Protein AF-0000000069041014 (afdb_homodimer)

Secondary structure (DSSP, 8-state):
----HHHHHHHHHT--S--HHHHHHHHHH--------------------------EEEEEEEEGGG---HHHHHHHHHHHHHHHHHHHHT-GGGHHHHHHHHHTT--EEEEEESSHHHHHHHHHHHHHTT--EEEEEE-SSSSS-TTEEEEEEEEEEHHHHHHHHTTPEEP-/----HHHHHHHHHT--S--HHHHHHHHHH--------------------------EEEEEEEEGGG---HHHHHHHHHHHHHHHHHHHHT-GGGHHHHHHHHHTT--EEEEEESSHHHHHHHHHHHHHTT--EEEEEE-SSSSS-TTEEEEEEEEEEHHHHHHHHTTPEEP-

Solvent-accessible surface area (backbone atoms only — not comparable to full-atom values): 19384 Å² total; per-residue (Å²): 133,77,74,47,64,66,57,51,47,50,49,52,72,68,49,61,90,67,58,74,71,55,56,58,50,53,70,70,56,70,71,72,76,74,79,70,72,71,73,77,76,72,83,67,86,64,78,68,73,71,73,71,74,72,66,46,35,36,43,34,37,33,31,54,55,67,66,64,45,52,18,57,47,17,34,43,39,23,50,11,47,49,50,29,50,56,57,44,71,73,31,76,93,40,46,66,60,52,52,53,25,53,74,70,68,51,48,61,45,33,26,38,24,70,27,60,67,52,44,49,49,35,50,51,43,27,56,76,71,65,42,55,61,26,81,32,58,40,78,60,98,55,100,49,64,65,60,35,68,43,25,34,21,36,48,40,33,66,80,71,38,40,84,40,53,57,87,50,46,72,33,102,134,79,76,49,63,65,57,50,47,51,49,52,71,66,48,60,90,66,59,73,71,55,56,57,48,51,70,70,56,68,69,73,74,72,79,68,74,73,72,77,74,70,83,68,86,65,77,67,73,72,72,70,74,73,66,44,34,36,42,34,36,34,30,52,56,66,68,65,46,51,18,54,46,18,33,42,39,24,49,12,48,48,50,30,50,56,57,43,71,73,31,75,93,40,45,66,60,51,51,52,24,54,75,70,68,50,48,61,46,34,27,38,23,71,27,61,68,51,43,50,50,35,51,52,43,27,56,75,70,65,43,55,60,26,80,30,57,41,75,66,91,55,99,54,65,63,61,35,66,43,25,34,22,36,49,40,32,65,79,72,37,38,85,42,53,57,87,49,46,71,33,103

Structure (mmCIF, N/CA/C/O backbone):
data_AF-0000000069041014-model_v1
#
loop_
_entity.id
_entity.type
_entity.pdbx_description
1 polymer 'peptidyl-tRNA hydrolase'
#
loop_
_atom_site.group_PDB
_atom_site.id
_atom_site.type_symbol
_atom_site.label_atom_id
_atom_site.label_alt_id
_atom_site.label_comp_id
_atom_site.label_asym_id
_atom_site.label_entity_id
_atom_site.label_seq_id
_atom_site.pdbx_PDB_ins_code
_atom_site.Cartn_x
_atom_site.Cartn_y
_atom_site.Cartn_z
_atom_site.occupancy
_atom_site.B_iso_or_equiv
_atom_site.auth_seq_id
_atom_site.auth_comp_id
_atom_site.auth_asym_id
_atom_site.auth_atom_id
_atom_site.pdbx_PDB_model_num
ATOM 1 N N . MET A 1 1 ? -24.562 -1.802 12.484 1 23.48 1 MET A N 1
ATOM 2 C CA . MET A 1 1 ? -24.828 -3.217 12.734 1 23.48 1 MET A CA 1
ATOM 3 C C . MET A 1 1 ? -25.906 -3.746 11.789 1 23.48 1 MET A C 1
ATOM 5 O O . MET A 1 1 ? -27.078 -3.42 11.938 1 23.48 1 MET A O 1
ATOM 9 N N . GLY A 1 2 ? -25.594 -3.797 10.57 1 30.81 2 GLY A N 1
ATOM 10 C CA . GLY A 1 2 ? -26.625 -3.918 9.562 1 30.81 2 GLY A CA 1
ATOM 11 C C . GLY A 1 2 ? -27.219 -5.312 9.477 1 30.81 2 GLY A C 1
ATOM 12 O O . GLY A 1 2 ? -26.531 -6.301 9.727 1 30.81 2 GLY A O 1
ATOM 13 N N . PHE A 1 3 ? -28.344 -5.453 9.992 1 33.47 3 PHE A N 1
ATOM 14 C CA . PHE A 1 3 ? -28.969 -6.766 10.047 1 33.47 3 PHE A CA 1
ATOM 15 C C . PHE A 1 3 ? -29.016 -7.402 8.664 1 33.47 3 PHE A C 1
ATOM 17 O O . PHE A 1 3 ? -29.203 -6.715 7.664 1 33.47 3 PHE A O 1
ATOM 24 N N . SER A 1 4 ? -28.438 -8.414 8.602 1 31.72 4 SER A N 1
ATOM 25 C CA . SER A 1 4 ? -28.328 -9.172 7.355 1 31.72 4 SER A CA 1
ATOM 26 C C . SER A 1 4 ? -29.719 -9.438 6.754 1 31.72 4 SER A C 1
ATOM 28 O O . SER A 1 4 ? -30.703 -9.547 7.484 1 31.72 4 SER A O 1
ATOM 30 N N . LYS A 1 5 ? -29.766 -9.219 5.598 1 38.38 5 LYS A N 1
ATOM 31 C CA . LYS A 1 5 ? -31.016 -9.328 4.863 1 38.38 5 LYS A CA 1
ATOM 32 C C . LYS A 1 5 ? -31.703 -10.656 5.152 1 38.38 5 LYS A C 1
ATOM 34 O O . LYS A 1 5 ? -32.906 -10.703 5.391 1 38.38 5 LYS A O 1
ATOM 39 N N . SER A 1 6 ? -30.875 -11.617 5.195 1 39.31 6 SER A N 1
ATOM 40 C CA . SER A 1 6 ? -31.391 -12.969 5.371 1 39.31 6 SER A CA 1
ATOM 41 C C . SER A 1 6 ? -32 -13.156 6.762 1 39.31 6 SER A C 1
ATOM 43 O O . SER A 1 6 ? -33 -13.844 6.918 1 39.31 6 SER A O 1
ATOM 45 N N . LEU A 1 7 ? -31.312 -12.438 7.672 1 40.19 7 LEU A N 1
ATOM 46 C CA . LEU A 1 7 ? -31.781 -12.492 9.047 1 40.19 7 LEU A CA 1
ATOM 47 C C . LEU A 1 7 ? -33.094 -11.727 9.188 1 40.19 7 LEU A C 1
ATOM 49 O O . LEU A 1 7 ? -34.031 -12.203 9.852 1 40.19 7 LEU A O 1
ATOM 53 N N . VAL A 1 8 ? -33.125 -10.758 8.438 1 39.56 8 VAL A N 1
ATOM 54 C CA . VAL A 1 8 ? -34.344 -9.938 8.469 1 39.56 8 VAL A CA 1
ATOM 55 C C . VAL A 1 8 ? -35.5 -10.695 7.84 1 39.56 8 VAL A C 1
ATOM 57 O O . VAL A 1 8 ? -36.594 -10.75 8.398 1 39.56 8 VAL A O 1
ATOM 60 N N . ILE A 1 9 ? -35.125 -11.398 6.754 1 42.31 9 ILE A N 1
ATOM 61 C CA . ILE A 1 9 ? -36.125 -12.148 6.008 1 42.31 9 ILE A CA 1
ATOM 62 C C . ILE A 1 9 ? -36.656 -13.312 6.855 1 42.31 9 ILE A C 1
ATOM 64 O O . ILE A 1 9 ? -37.875 -13.531 6.945 1 42.31 9 ILE A O 1
ATOM 68 N N . GLN A 1 10 ? -35.75 -13.953 7.469 1 42.41 10 GLN A N 1
ATOM 69 C CA . GLN A 1 10 ? -36.062 -15.125 8.281 1 42.41 10 GLN A CA 1
ATOM 70 C C . GLN A 1 10 ? -36.906 -14.734 9.484 1 42.41 10 GLN A C 1
ATOM 72 O O . GLN A 1 10 ? -37.875 -15.438 9.828 1 42.41 10 GLN A O 1
ATOM 77 N N . ILE A 1 11 ? -36.531 -13.594 9.945 1 40.28 11 ILE A N 1
ATOM 78 C CA . ILE A 1 11 ? -37.25 -13.094 11.109 1 40.28 11 ILE A CA 1
ATOM 79 C C . ILE A 1 11 ? -38.688 -12.75 10.719 1 40.28 11 ILE A C 1
ATOM 81 O O . ILE A 1 11 ? -39.625 -13.094 11.43 1 40.28 11 ILE A O 1
ATOM 85 N N . VAL A 1 12 ? -38.688 -12.172 9.539 1 43.91 12 VAL A N 1
ATOM 86 C CA . VAL A 1 12 ? -40 -11.695 9.055 1 43.91 12 VAL A CA 1
ATOM 87 C C . VAL A 1 12 ? -40.875 -12.883 8.695 1 43.91 12 VAL A C 1
ATOM 89 O O . VAL A 1 12 ? -42.062 -12.891 9.008 1 43.91 12 VAL A O 1
ATOM 92 N N . ASP A 1 13 ? -40.312 -13.797 7.969 1 42.75 13 ASP A N 1
ATOM 93 C CA . ASP A 1 13 ? -41.062 -14.953 7.488 1 42.75 13 ASP A CA 1
ATOM 94 C C . ASP A 1 13 ? -41.625 -15.758 8.656 1 42.75 13 ASP A C 1
ATOM 96 O O . ASP A 1 13 ? -42.75 -16.297 8.562 1 42.75 13 ASP A O 1
ATOM 100 N N . ASN A 1 14 ? -40.812 -15.875 9.672 1 39.59 14 ASN A N 1
ATOM 101 C CA . ASN A 1 14 ? -41.188 -16.688 10.836 1 39.59 14 ASN A CA 1
ATOM 102 C C . ASN A 1 14 ? -42.094 -15.898 11.789 1 39.59 14 ASN A C 1
ATOM 104 O O . ASN A 1 14 ? -42.562 -16.453 12.797 1 39.59 14 ASN A O 1
ATOM 108 N N . ALA A 1 15 ? -42.031 -14.539 11.531 1 36.81 15 ALA A N 1
ATOM 109 C CA . ALA A 1 15 ? -42.812 -13.688 12.43 1 36.81 15 ALA A CA 1
ATOM 110 C C . ALA A 1 15 ? -44.312 -13.883 12.195 1 36.81 15 ALA A C 1
ATOM 112 O O . ALA A 1 15 ? -44.812 -13.516 11.148 1 36.81 15 ALA A O 1
ATOM 113 N N . GLY A 1 16 ? -44.75 -15.086 12.414 1 32.28 16 GLY A N 1
ATOM 114 C CA . GLY A 1 16 ? -46.188 -15.273 12.438 1 32.28 16 GLY A CA 1
ATOM 115 C C . GLY A 1 16 ? -46.938 -14.07 12.961 1 32.28 16 GLY A C 1
ATOM 116 O O . GLY A 1 16 ? -46.438 -12.945 12.898 1 32.28 16 GLY A O 1
ATOM 117 N N . ASP A 1 17 ? -48 -14.266 13.797 1 36.53 17 ASP A N 1
ATOM 118 C CA . ASP A 1 17 ? -49 -13.352 14.375 1 36.53 17 ASP A CA 1
ATOM 119 C C . ASP A 1 17 ? -48.375 -12.539 15.508 1 36.53 17 ASP A C 1
ATOM 121 O O . ASP A 1 17 ? -49.094 -12.102 16.422 1 36.53 17 ASP A O 1
ATOM 125 N N . VAL A 1 18 ? -47.094 -12.664 15.812 1 37.5 18 VAL A N 1
ATOM 126 C CA . VAL A 1 18 ? -46.562 -12.07 17.047 1 37.5 18 VAL A CA 1
ATOM 127 C C . VAL A 1 18 ? -46.562 -10.555 16.922 1 37.5 18 VAL A C 1
ATOM 129 O O . VAL A 1 18 ? -46.25 -10.008 15.867 1 37.5 18 VAL A O 1
ATOM 132 N N . PRO A 1 19 ? -47.344 -9.883 17.688 1 34.88 19 PRO A N 1
ATOM 133 C CA . PRO A 1 19 ? -47.5 -8.43 17.688 1 34.88 19 PRO A CA 1
ATOM 134 C C . PRO A 1 19 ? -46.156 -7.699 17.625 1 34.88 19 PRO A C 1
ATOM 136 O O . PRO A 1 19 ? -45.156 -8.227 18.094 1 34.88 19 PRO A O 1
ATOM 139 N N . LYS A 1 20 ? -46.156 -6.645 16.75 1 36.34 20 LYS A N 1
ATOM 140 C CA . LYS A 1 20 ? -45 -5.871 16.297 1 36.34 20 LYS A CA 1
ATOM 141 C C . LYS A 1 20 ? -44.094 -5.492 17.484 1 36.34 20 LYS A C 1
ATOM 143 O O . LYS A 1 20 ? -42.875 -5.523 17.359 1 36.34 20 LYS A O 1
ATOM 148 N N . ASN A 1 21 ? -44.688 -4.984 18.547 1 36.97 21 ASN A N 1
ATOM 149 C CA . ASN A 1 21 ? -43.938 -4.43 19.688 1 36.97 21 ASN A CA 1
ATOM 150 C C . ASN A 1 21 ? -43.062 -5.48 20.359 1 36.97 21 ASN A C 1
ATOM 152 O O . ASN A 1 21 ? -42 -5.156 20.906 1 36.97 21 ASN A O 1
ATOM 156 N N . LEU A 1 22 ? -43.594 -6.695 20.422 1 36.72 22 LEU A N 1
ATOM 157 C CA . LEU A 1 22 ? -42.875 -7.738 21.156 1 36.72 22 LEU A CA 1
ATOM 158 C C . LEU A 1 22 ? -41.594 -8.141 20.438 1 36.72 22 LEU A C 1
ATOM 160 O O . LEU A 1 22 ? -40.594 -8.5 21.062 1 36.72 22 LEU A O 1
ATOM 164 N N . ILE A 1 23 ? -41.562 -7.984 19.141 1 33.69 23 ILE A N 1
ATOM 165 C CA . ILE A 1 23 ? -40.375 -8.43 18.422 1 33.69 23 ILE A CA 1
ATOM 166 C C . ILE A 1 23 ? -39.188 -7.578 18.828 1 33.69 23 ILE A C 1
ATOM 168 O O . ILE A 1 23 ? -38.094 -8.102 19.062 1 33.69 23 ILE A O 1
ATOM 172 N N . VAL A 1 24 ? -39.375 -6.277 18.922 1 33.66 24 VAL A N 1
ATOM 173 C CA . VAL A 1 24 ? -38.312 -5.348 19.344 1 33.66 24 VAL A CA 1
ATOM 174 C C . VAL A 1 24 ? -37.812 -5.727 20.734 1 33.66 24 VAL A C 1
ATOM 176 O O . VAL A 1 24 ? -36.625 -5.762 20.984 1 33.66 24 VAL A O 1
ATOM 179 N N . GLU A 1 25 ? -38.719 -5.867 21.641 1 33.69 25 GLU A N 1
ATOM 180 C CA . GLU A 1 25 ? -38.344 -6.133 23.031 1 33.69 25 GLU A CA 1
ATOM 181 C C . GLU A 1 25 ? -37.562 -7.438 23.156 1 33.69 25 GLU A C 1
ATOM 183 O O . GLU A 1 25 ? -36.594 -7.52 23.922 1 33.69 25 GLU A O 1
ATOM 188 N N . GLN A 1 26 ? -38.031 -8.406 22.422 1 32.69 26 GLN A N 1
ATOM 189 C CA . GLN A 1 26 ? -37.312 -9.68 22.5 1 32.69 26 GLN A CA 1
ATOM 190 C C . GLN A 1 26 ? -35.844 -9.523 22.078 1 32.69 26 GLN A C 1
ATOM 192 O O . GLN A 1 26 ? -34.969 -10.156 22.656 1 32.69 26 GLN A O 1
ATOM 197 N N . LEU A 1 27 ? -35.625 -8.68 20.969 1 29.45 27 LEU A N 1
ATOM 198 C CA . LEU A 1 27 ? -34.25 -8.492 20.516 1 29.45 27 LEU A CA 1
ATOM 199 C C . LEU A 1 27 ? -33.406 -7.871 21.625 1 29.45 27 LEU A C 1
ATOM 201 O O . LEU A 1 27 ? -32.219 -8.219 21.781 1 29.45 27 LEU A O 1
ATOM 205 N N . LEU A 1 28 ? -33.875 -6.879 22.359 1 32.19 28 LEU A N 1
ATOM 206 C CA . LEU A 1 28 ? -33.156 -6.195 23.422 1 32.19 28 LEU A CA 1
ATOM 207 C C . LEU A 1 28 ? -32.938 -7.125 24.625 1 32.19 28 LEU A C 1
ATOM 209 O O . LEU A 1 28 ? -31.906 -7.043 25.297 1 32.19 28 LEU A O 1
ATOM 213 N N . THR A 1 29 ? -33.938 -7.773 25.109 1 32.47 29 THR A N 1
ATOM 214 C CA . THR A 1 29 ? -33.906 -8.391 26.438 1 32.47 29 THR A CA 1
ATOM 215 C C . THR A 1 29 ? -33.219 -9.734 26.391 1 32.47 29 THR A C 1
ATOM 217 O O . THR A 1 29 ? -33.125 -10.43 27.406 1 32.47 29 THR A O 1
ATOM 220 N N . THR A 1 30 ? -32.938 -10.336 25.328 1 30 30 THR A N 1
ATOM 221 C CA . THR A 1 30 ? -32.438 -11.688 25.5 1 30 30 THR A CA 1
ATOM 222 C C . THR A 1 30 ? -31.156 -11.688 26.312 1 30 30 THR A C 1
ATOM 224 O O . THR A 1 30 ? -30.109 -11.281 25.828 1 30 30 THR A O 1
ATOM 227 N N . SER A 1 31 ? -31.172 -11.047 27.625 1 27.5 31 SER A N 1
ATOM 228 C CA . SER A 1 31 ? -30.219 -11.172 28.719 1 27.5 31 SER A CA 1
ATOM 229 C C . SER A 1 31 ? -30.031 -12.625 29.141 1 27.5 31 SER A C 1
ATOM 231 O O . SER A 1 31 ? -30.547 -13.039 30.172 1 27.5 31 SER A O 1
ATOM 233 N N . SER A 1 32 ? -30.172 -13.703 28.297 1 27.08 32 SER A N 1
ATOM 234 C CA . SER A 1 32 ? -30.297 -15.086 28.734 1 27.08 32 SER A CA 1
ATOM 235 C C . SER A 1 32 ? -29.156 -15.469 29.672 1 27.08 32 SER A C 1
ATOM 237 O O . SER A 1 32 ? -27.984 -15.188 29.375 1 27.08 32 SER A O 1
ATOM 239 N N . GLU A 1 33 ? -29.406 -15.625 31 1 27.08 33 GLU A N 1
ATOM 240 C CA . GLU A 1 33 ? -28.641 -16.266 32.062 1 27.08 33 GLU A CA 1
ATOM 241 C C . GLU A 1 33 ? -28.188 -17.672 31.656 1 27.08 33 GLU A C 1
ATOM 243 O O . GLU A 1 33 ? -27.734 -18.453 32.5 1 27.08 33 GLU A O 1
ATOM 248 N N . PRO A 1 34 ? -27.797 -17.969 30.438 1 23.72 34 PRO A N 1
ATOM 249 C CA . PRO A 1 34 ? -27.719 -19.375 30.047 1 23.72 34 PRO A CA 1
ATOM 250 C C . PRO A 1 34 ? -26.828 -20.188 30.969 1 23.72 34 PRO A C 1
ATOM 252 O O . PRO A 1 34 ? -25.812 -19.688 31.453 1 23.72 34 PRO A O 1
ATOM 255 N N . SER A 1 35 ? -27.375 -20.938 31.984 1 27.03 35 SER A N 1
ATOM 256 C CA . SER A 1 35 ? -26.797 -22 32.781 1 27.03 35 SER A CA 1
ATOM 257 C C . SER A 1 35 ? -25.953 -22.938 31.938 1 27.03 35 SER A C 1
ATOM 259 O O . SER A 1 35 ? -26.5 -23.812 31.25 1 27.03 35 SER A O 1
ATOM 261 N N . VAL A 1 36 ? -25.203 -22.469 31.094 1 23.69 36 VAL A N 1
ATOM 262 C CA . VAL A 1 36 ? -24.516 -23.344 30.156 1 23.69 36 VAL A CA 1
ATOM 263 C C . VAL A 1 36 ? -23.688 -24.375 30.922 1 23.69 36 VAL A C 1
ATOM 265 O O . VAL A 1 36 ? -22.828 -24.031 31.734 1 23.69 36 VAL A O 1
ATOM 268 N N . ASN A 1 37 ? -24.406 -25.328 31.438 1 25.92 37 ASN A N 1
ATOM 269 C CA . ASN A 1 37 ? -23.75 -26.562 31.844 1 25.92 37 ASN A CA 1
ATOM 270 C C . ASN A 1 37 ? -22.656 -26.953 30.859 1 25.92 37 ASN A C 1
ATOM 272 O O . ASN A 1 37 ? -22.906 -27.141 29.672 1 25.92 37 ASN A O 1
ATOM 276 N N . ILE A 1 38 ? -21.531 -26.531 31.141 1 24.83 38 ILE A N 1
ATOM 277 C CA . ILE A 1 38 ? -20.281 -26.766 30.438 1 24.83 38 ILE A CA 1
ATOM 278 C C . ILE A 1 38 ? -20.094 -28.266 30.234 1 24.83 38 ILE A C 1
ATOM 280 O O . ILE A 1 38 ? -19.984 -29.031 31.203 1 24.83 38 ILE A O 1
ATOM 284 N N . PRO A 1 39 ? -20.875 -28.844 29.25 1 24.39 39 PRO A N 1
ATOM 285 C CA . PRO A 1 39 ? -20.672 -30.281 29.109 1 24.39 39 PRO A CA 1
ATOM 286 C C . PRO A 1 39 ? -19.203 -30.672 29.141 1 24.39 39 PRO A C 1
ATOM 288 O O . PRO A 1 39 ? -18.344 -29.906 28.703 1 24.39 39 PRO A O 1
ATOM 291 N N . VAL A 1 40 ? -18.781 -31.312 30.141 1 25.03 40 VAL A N 1
ATOM 292 C CA . VAL A 1 40 ? -17.5 -32 30.281 1 25.03 40 VAL A CA 1
ATOM 293 C C . VAL A 1 40 ? -17.219 -32.844 29.047 1 25.03 40 VAL A C 1
ATOM 295 O O . VAL A 1 40 ? -18 -33.75 28.734 1 25.03 40 VAL A O 1
ATOM 298 N N . VAL A 1 41 ? -16.891 -32.219 27.938 1 25.91 41 VAL A N 1
ATOM 299 C CA . VAL A 1 41 ? -16.562 -32.969 26.719 1 25.91 41 VAL A CA 1
ATOM 300 C C . VAL A 1 41 ? -15.609 -34.125 27.047 1 25.91 41 VAL A C 1
ATOM 302 O O . VAL A 1 41 ? -14.586 -33.906 27.719 1 25.91 41 VAL A O 1
ATOM 305 N N . ASP A 1 42 ? -16.062 -35.219 27.328 1 27.81 42 ASP A N 1
ATOM 306 C CA . ASP A 1 42 ? -15.344 -36.5 27.25 1 27.81 42 ASP A CA 1
ATOM 307 C C . ASP A 1 42 ? -14.336 -36.5 26.094 1 27.81 42 ASP A C 1
ATOM 309 O O . ASP A 1 42 ? -14.555 -35.812 25.094 1 27.81 42 ASP A O 1
ATOM 313 N N . ASP A 1 43 ? -13.039 -37 26.312 1 28.69 43 ASP A N 1
ATOM 314 C CA . ASP A 1 43 ? -11.812 -37.156 25.531 1 28.69 43 ASP A CA 1
ATOM 315 C C . ASP A 1 43 ? -12.086 -37.875 24.219 1 28.69 43 ASP A C 1
ATOM 317 O O . ASP A 1 43 ? -11.359 -38.812 23.859 1 28.69 43 ASP A O 1
ATOM 321 N N . ASP A 1 44 ? -13.305 -38.125 23.781 1 31.33 44 ASP A N 1
ATOM 322 C CA . ASP A 1 44 ? -13.328 -38.938 22.562 1 31.33 44 ASP A CA 1
ATOM 323 C C . ASP A 1 44 ? -12.328 -38.406 21.547 1 31.33 44 ASP A C 1
ATOM 325 O O . ASP A 1 44 ? -11.977 -37.219 21.547 1 31.33 44 ASP A O 1
ATOM 329 N N . GLY A 1 45 ? -11.484 -39.344 20.844 1 29.14 45 GLY A N 1
ATOM 330 C CA . GLY A 1 45 ? -10.477 -39.188 19.812 1 29.14 45 GLY A CA 1
ATOM 331 C C . GLY A 1 45 ? -10.867 -38.156 18.781 1 29.14 45 GLY A C 1
ATOM 332 O O . GLY A 1 45 ? -11.359 -38.5 17.703 1 29.14 45 GLY A O 1
ATOM 333 N N . ASP A 1 46 ? -11.648 -37.25 19.047 1 33.84 46 ASP A N 1
ATOM 334 C CA . ASP A 1 46 ? -12.062 -36.25 18.078 1 33.84 46 ASP A CA 1
ATOM 335 C C . ASP A 1 46 ? -10.875 -35.75 17.25 1 33.84 46 ASP A C 1
ATOM 337 O O . ASP A 1 46 ? -9.867 -35.281 17.797 1 33.84 46 ASP A O 1
ATOM 341 N N . LYS A 1 47 ? -10.648 -36.406 16.109 1 32.75 47 LYS A N 1
ATOM 342 C CA . LYS A 1 47 ? -9.82 -35.875 15.031 1 32.75 47 LYS A CA 1
ATOM 343 C C . LYS A 1 47 ? -9.828 -34.344 15.062 1 32.75 47 LYS A C 1
ATOM 345 O O . LYS A 1 47 ? -10.852 -33.719 14.758 1 32.75 47 LYS A O 1
ATOM 350 N N . LEU A 1 48 ? -9.383 -33.688 15.977 1 33.12 48 LEU A N 1
ATOM 351 C CA . LEU A 1 48 ? -8.977 -32.281 15.914 1 33.12 48 LEU A CA 1
ATOM 352 C C . LEU A 1 48 ? -8.523 -31.922 14.508 1 33.12 48 LEU A C 1
ATOM 354 O O . LEU A 1 48 ? -7.449 -32.344 14.062 1 33.12 48 LEU A O 1
ATOM 358 N N . TRP A 1 49 ? -9.422 -31.938 13.523 1 35.66 49 TRP A N 1
ATOM 359 C CA . TRP A 1 49 ? -9.086 -31.188 12.312 1 35.66 49 TRP A CA 1
ATOM 360 C C . TRP A 1 49 ? -8.07 -30.094 12.617 1 35.66 49 TRP A C 1
ATOM 362 O O . TRP A 1 49 ? -8.359 -29.172 13.391 1 35.66 49 TRP A O 1
ATOM 372 N N . GLU A 1 50 ? -6.949 -30.312 13.078 1 37.12 50 GLU A N 1
ATOM 373 C CA . GLU A 1 50 ? -5.867 -29.344 13.031 1 37.12 50 GLU A CA 1
ATOM 374 C C . GLU A 1 50 ? -6.094 -28.312 11.922 1 37.12 50 GLU A C 1
ATOM 37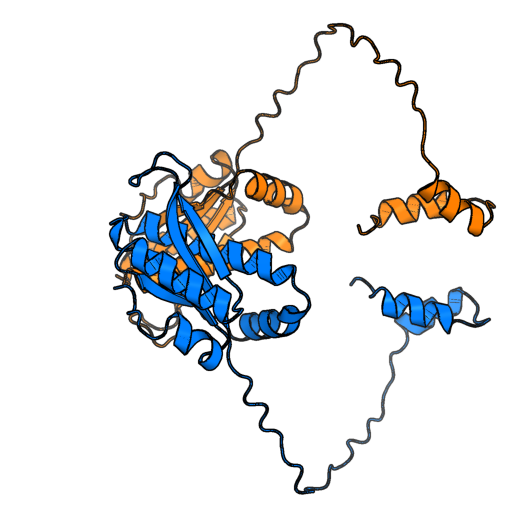6 O O . GLU A 1 50 ? -5.988 -28.625 10.742 1 37.12 50 GLU A O 1
ATOM 381 N N . ASP A 1 51 ? -7.211 -27.625 11.852 1 39.22 51 ASP A N 1
ATOM 382 C CA . ASP A 1 51 ? -7.426 -26.516 10.945 1 39.22 51 ASP A CA 1
ATOM 383 C C . ASP A 1 51 ? -6.117 -25.766 10.672 1 39.22 51 ASP A C 1
ATOM 385 O O . ASP A 1 51 ? -5.609 -25.047 11.531 1 39.22 51 ASP A O 1
ATOM 389 N N . VAL A 1 52 ? -5 -26.297 10.25 1 43.88 52 VAL A N 1
ATOM 390 C CA . VAL A 1 52 ? -3.818 -25.594 9.75 1 43.88 52 VAL A CA 1
ATOM 391 C C . VAL A 1 52 ? -4.238 -24.297 9.062 1 43.88 52 VAL A C 1
ATOM 393 O O . VAL A 1 52 ? -4.801 -24.328 7.965 1 43.88 52 VAL A O 1
ATOM 396 N N . THR A 1 53 ? -4.887 -23.469 9.742 1 53.06 53 THR A N 1
ATOM 397 C CA . THR A 1 53 ? -5.227 -22.172 9.172 1 53.06 53 THR A CA 1
ATOM 398 C C . THR A 1 53 ? -4.121 -21.688 8.234 1 53.06 53 THR A C 1
ATOM 400 O O . THR A 1 53 ? -2.965 -21.562 8.641 1 53.06 53 THR A O 1
ATOM 403 N N . VAL A 1 54 ? -4.141 -22.172 7.039 1 61.44 54 VAL A N 1
ATOM 404 C CA . VAL A 1 54 ? -3.285 -21.719 5.945 1 61.44 54 VAL A CA 1
ATOM 405 C C . VAL A 1 54 ? -3.16 -20.203 5.973 1 61.44 54 VAL A C 1
ATOM 407 O O . VAL A 1 54 ? -4.16 -19.484 5.871 1 61.44 54 VAL A O 1
ATOM 410 N N . ALA A 1 55 ? -2.012 -19.672 6.391 1 86.06 55 ALA A N 1
ATOM 411 C CA . ALA A 1 55 ? -1.771 -18.234 6.469 1 86.06 55 ALA A CA 1
ATOM 412 C C . ALA A 1 55 ? -1.635 -17.625 5.074 1 86.06 55 ALA A C 1
ATOM 414 O O . ALA A 1 55 ? -0.838 -18.094 4.262 1 86.06 55 ALA A O 1
ATOM 415 N N . ASN A 1 56 ? -2.598 -16.828 4.621 1 95.81 56 ASN A N 1
ATOM 416 C CA . ASN A 1 56 ? -2.562 -16.078 3.365 1 95.81 56 ASN A CA 1
ATOM 417 C C . ASN A 1 56 ? -1.629 -14.883 3.451 1 95.81 56 ASN A C 1
ATOM 419 O O . ASN A 1 56 ? -1.321 -14.406 4.543 1 95.81 56 ASN A O 1
ATOM 423 N N . LYS A 1 57 ? -1.114 -14.539 2.303 1 97.62 57 LYS A N 1
ATOM 424 C CA . LYS A 1 57 ? -0.29 -13.336 2.207 1 97.62 57 LYS A CA 1
ATOM 425 C C . LYS A 1 57 ? -0.524 -12.617 0.884 1 97.62 57 LYS A C 1
ATOM 427 O O . LYS A 1 57 ? -1.101 -13.18 -0.046 1 97.62 57 LYS A O 1
ATOM 432 N N . MET A 1 58 ? -0.17 -11.383 0.89 1 98.19 58 MET A N 1
ATOM 433 C CA . MET A 1 58 ? -0.106 -10.594 -0.338 1 98.19 58 MET A CA 1
ATOM 434 C C . MET A 1 58 ? 1.324 -10.516 -0.86 1 98.19 58 MET A C 1
ATOM 436 O O . MET A 1 58 ? 2.244 -10.18 -0.114 1 98.19 58 MET A O 1
ATOM 440 N N . VAL A 1 59 ? 1.542 -10.883 -2.1 1 98.62 59 VAL A N 1
ATOM 441 C CA . VAL A 1 59 ? 2.846 -10.766 -2.744 1 98.62 59 VAL A CA 1
ATOM 442 C C . VAL A 1 59 ? 2.797 -9.68 -3.814 1 98.62 59 VAL A C 1
ATOM 444 O O . VAL A 1 59 ? 1.97 -9.734 -4.727 1 98.62 59 VAL A O 1
ATOM 447 N N . ILE A 1 60 ? 3.668 -8.727 -3.66 1 98.81 60 ILE A N 1
ATOM 448 C CA . ILE A 1 60 ? 3.752 -7.613 -4.602 1 98.81 60 ILE A CA 1
ATOM 449 C C . ILE A 1 60 ? 4.988 -7.773 -5.48 1 98.81 60 ILE A C 1
ATOM 451 O O . ILE A 1 60 ? 6.102 -7.945 -4.977 1 98.81 60 ILE A O 1
ATOM 455 N N . VAL A 1 61 ? 4.82 -7.73 -6.75 1 98.88 61 VAL A N 1
ATOM 456 C CA . VAL A 1 61 ? 5.895 -7.898 -7.723 1 98.88 61 VAL A CA 1
ATOM 457 C C . VAL A 1 61 ? 6.211 -6.555 -8.383 1 98.88 61 VAL A C 1
ATOM 459 O O . VAL A 1 61 ? 5.332 -5.922 -8.969 1 98.88 61 VAL A O 1
ATOM 462 N N . ILE A 1 62 ? 7.441 -6.16 -8.289 1 98.56 62 ILE A N 1
ATOM 463 C CA . ILE A 1 62 ? 7.875 -4.875 -8.828 1 98.56 62 ILE A CA 1
ATOM 464 C C . ILE A 1 62 ? 8.656 -5.09 -10.125 1 98.56 62 ILE A C 1
ATOM 466 O O . ILE A 1 62 ? 9.484 -5.996 -10.211 1 98.56 62 ILE A O 1
ATOM 470 N N . ASN A 1 63 ? 8.344 -4.316 -11.133 1 97.69 63 ASN A N 1
ATOM 471 C CA . ASN A 1 63 ? 9.125 -4.285 -12.367 1 97.69 63 ASN A CA 1
ATOM 472 C C . ASN A 1 63 ? 10.469 -3.592 -12.164 1 97.69 63 ASN A C 1
ATOM 474 O O . ASN A 1 63 ? 10.57 -2.375 -12.328 1 97.69 63 ASN A O 1
ATOM 478 N N . SER A 1 64 ? 11.445 -4.344 -11.875 1 96.5 64 SER A N 1
ATOM 479 C CA . SER A 1 64 ? 12.75 -3.77 -11.57 1 96.5 64 SER A CA 1
ATOM 480 C C . SER A 1 64 ? 13.445 -3.277 -12.836 1 96.5 64 SER A C 1
ATOM 482 O O . SER A 1 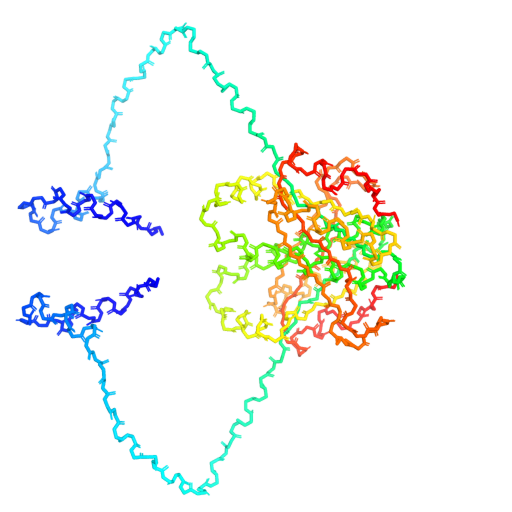64 ? 14.391 -2.488 -12.766 1 96.5 64 SER A O 1
ATOM 484 N N . GLY A 1 65 ? 12.984 -3.717 -13.953 1 94.94 65 GLY A N 1
ATOM 485 C CA . GLY A 1 65 ? 13.57 -3.287 -15.219 1 94.94 65 GLY A CA 1
ATOM 486 C C . GLY A 1 65 ? 13.352 -1.812 -15.5 1 94.94 65 GLY A C 1
ATOM 487 O O . GLY A 1 65 ? 14.062 -1.225 -16.328 1 94.94 65 GLY A O 1
ATOM 488 N N . LEU A 1 66 ? 12.438 -1.175 -14.82 1 94.06 66 LEU A N 1
ATOM 489 C CA . LEU A 1 66 ? 12.125 0.231 -15.047 1 94.06 66 LEU A CA 1
ATOM 490 C C . LEU A 1 66 ? 13.039 1.135 -14.234 1 94.06 66 LEU A C 1
ATOM 492 O O . LEU A 1 66 ? 13.039 2.354 -14.414 1 94.06 66 LEU A O 1
ATOM 496 N N . ASN A 1 67 ? 13.773 0.624 -13.289 1 92.88 67 ASN A N 1
ATOM 497 C CA . ASN A 1 67 ? 14.742 1.355 -12.484 1 92.88 67 ASN A CA 1
ATOM 498 C C . ASN A 1 67 ? 14.102 2.568 -11.812 1 92.88 67 ASN A C 1
ATOM 500 O O . ASN A 1 67 ? 14.625 3.682 -11.906 1 92.88 67 ASN A O 1
ATOM 504 N N . MET A 1 68 ? 13.031 2.299 -11.172 1 92.81 68 MET A N 1
ATOM 505 C CA . MET A 1 68 ? 12.32 3.365 -10.477 1 92.81 68 MET A CA 1
ATOM 506 C C . MET A 1 68 ? 13.047 3.748 -9.188 1 92.81 68 MET A C 1
ATOM 508 O O . MET A 1 68 ? 13.773 2.934 -8.609 1 92.81 68 MET A O 1
ATOM 512 N N . SER A 1 69 ? 12.836 5.02 -8.766 1 93.44 69 SER A N 1
ATOM 513 C CA . SER A 1 69 ? 13.344 5.43 -7.465 1 93.44 69 SER A CA 1
ATOM 514 C C . SER A 1 69 ? 12.688 4.637 -6.34 1 93.44 69 SER A C 1
ATOM 516 O O . SER A 1 69 ? 11.656 3.998 -6.539 1 93.44 69 SER A O 1
ATOM 518 N N . ILE A 1 70 ? 13.25 4.688 -5.199 1 95.25 70 ILE A N 1
ATOM 519 C CA . ILE A 1 70 ? 12.727 3.971 -4.043 1 95.25 70 ILE A CA 1
ATOM 520 C C . ILE A 1 70 ? 11.328 4.484 -3.709 1 95.25 70 ILE A C 1
ATOM 522 O O . ILE A 1 70 ? 10.414 3.695 -3.457 1 95.25 70 ILE A O 1
ATOM 526 N N . GLY A 1 71 ? 11.148 5.785 -3.729 1 95.38 71 GLY A N 1
ATOM 527 C CA . GLY A 1 71 ? 9.852 6.375 -3.439 1 95.38 71 GLY A CA 1
ATOM 528 C C . GLY A 1 71 ? 8.773 5.965 -4.426 1 95.38 71 GLY A C 1
ATOM 529 O O . GLY A 1 71 ? 7.652 5.645 -4.031 1 95.38 71 GLY A O 1
ATOM 530 N N . LYS A 1 72 ? 9.117 6 -5.656 1 93.69 72 LYS A N 1
ATOM 531 C CA . LYS A 1 72 ? 8.164 5.59 -6.684 1 93.69 72 LYS A CA 1
ATOM 532 C C . LYS A 1 72 ? 7.848 4.102 -6.582 1 93.69 72 LYS A C 1
ATOM 534 O O . LYS A 1 72 ? 6.695 3.695 -6.742 1 93.69 72 LYS A O 1
ATOM 539 N N . THR A 1 73 ? 8.891 3.316 -6.324 1 96.19 73 THR A N 1
ATOM 540 C CA . THR A 1 73 ? 8.672 1.892 -6.102 1 96.19 73 THR A CA 1
ATOM 541 C C . THR A 1 73 ? 7.691 1.665 -4.957 1 96.19 73 THR A C 1
ATOM 543 O O . THR A 1 73 ? 6.746 0.886 -5.09 1 96.19 73 THR A O 1
ATOM 546 N N . ALA A 1 74 ? 7.883 2.346 -3.904 1 97.69 74 ALA A N 1
ATOM 547 C CA . ALA A 1 74 ? 7.031 2.225 -2.725 1 97.69 74 ALA A CA 1
ATOM 548 C C . ALA A 1 74 ? 5.605 2.676 -3.029 1 97.69 74 ALA A C 1
ATOM 550 O O . ALA A 1 74 ? 4.641 2.027 -2.615 1 97.69 74 ALA A O 1
ATOM 551 N N . SER A 1 75 ? 5.457 3.754 -3.742 1 96.75 75 SER A N 1
ATOM 552 C CA . SER A 1 75 ? 4.129 4.246 -4.078 1 96.75 75 SER A CA 1
ATOM 553 C C . SER A 1 75 ? 3.398 3.279 -5.008 1 96.75 75 SER A C 1
ATOM 555 O O . SER A 1 75 ? 2.193 3.066 -4.867 1 96.75 75 SER A O 1
ATOM 557 N N . GLN A 1 76 ? 4.105 2.717 -5.941 1 96.81 76 GLN A N 1
ATOM 558 C CA . GLN A 1 76 ? 3.488 1.755 -6.848 1 96.81 76 GLN A CA 1
ATOM 559 C C . GLN A 1 76 ? 3.121 0.466 -6.117 1 96.81 76 GLN A C 1
ATOM 561 O O . GLN A 1 76 ? 2.104 -0.158 -6.422 1 96.81 76 GLN A O 1
ATOM 566 N N . ALA A 1 77 ? 3.973 0.071 -5.184 1 98.25 77 ALA A N 1
ATOM 567 C CA . ALA A 1 77 ? 3.627 -1.07 -4.34 1 98.25 77 ALA A CA 1
ATOM 568 C C . ALA A 1 77 ? 2.348 -0.804 -3.553 1 98.25 77 ALA A C 1
ATOM 570 O O . ALA A 1 77 ? 1.479 -1.675 -3.453 1 98.25 77 ALA A O 1
ATOM 571 N N . ALA A 1 78 ? 2.264 0.351 -2.994 1 98.44 78 ALA A N 1
ATOM 572 C CA . ALA A 1 78 ? 1.066 0.74 -2.254 1 98.44 78 ALA A CA 1
ATOM 573 C C . ALA A 1 78 ? -0.16 0.747 -3.162 1 98.44 78 ALA A C 1
ATOM 575 O O . ALA A 1 78 ? -1.242 0.315 -2.758 1 98.44 78 ALA A O 1
ATOM 576 N N . HIS A 1 79 ? -0.035 1.225 -4.359 1 97.75 79 HIS A N 1
ATOM 577 C CA . HIS A 1 79 ? -1.118 1.187 -5.336 1 97.75 79 HIS A CA 1
ATOM 578 C C . HIS A 1 79 ? -1.572 -0.245 -5.602 1 97.75 79 HIS A C 1
ATOM 580 O O . HIS A 1 79 ? -2.771 -0.531 -5.594 1 97.75 79 HIS A O 1
ATOM 586 N N . ALA A 1 80 ? -0.598 -1.094 -5.836 1 98.44 80 ALA A N 1
ATOM 587 C CA . ALA A 1 80 ? -0.909 -2.49 -6.133 1 98.44 80 ALA A CA 1
ATOM 588 C C . ALA A 1 80 ? -1.635 -3.15 -4.965 1 98.44 80 ALA A C 1
ATOM 590 O O . ALA A 1 80 ? -2.629 -3.852 -5.16 1 98.44 80 ALA A O 1
ATOM 591 N N . ALA A 1 81 ? -1.14 -2.898 -3.768 1 98.56 81 ALA A N 1
ATOM 592 C CA . ALA A 1 81 ? -1.734 -3.488 -2.57 1 98.56 81 ALA A CA 1
ATOM 593 C C . ALA A 1 81 ? -3.174 -3.018 -2.385 1 98.56 81 ALA A C 1
ATOM 595 O O . ALA A 1 81 ? -4.074 -3.83 -2.17 1 98.56 81 ALA A O 1
ATOM 596 N N . LEU A 1 82 ? -3.408 -1.738 -2.469 1 98.12 82 LEU A N 1
ATOM 597 C CA . LEU A 1 82 ? -4.742 -1.18 -2.275 1 98.12 82 LEU A CA 1
ATOM 598 C C . LEU A 1 82 ? -5.691 -1.646 -3.375 1 98.12 82 LEU A C 1
ATOM 600 O O . LEU A 1 82 ? -6.848 -1.979 -3.102 1 98.12 82 LEU A O 1
ATOM 604 N N . GLY A 1 83 ? -5.223 -1.633 -4.582 1 97.44 83 GLY A N 1
ATOM 605 C CA . GLY A 1 83 ? -6.043 -2.109 -5.684 1 97.44 83 GLY A CA 1
ATOM 606 C C . GLY A 1 83 ? -6.52 -3.537 -5.5 1 97.44 83 GLY A C 1
ATOM 607 O O . GLY A 1 83 ? -7.703 -3.83 -5.664 1 97.44 83 GLY A O 1
ATOM 608 N N . LEU A 1 84 ? -5.582 -4.363 -5.168 1 98.44 84 LEU A N 1
ATOM 609 C CA . LEU A 1 84 ? -5.949 -5.758 -4.949 1 98.44 84 LEU A CA 1
ATOM 610 C C . LEU A 1 84 ? -6.938 -5.887 -3.793 1 98.44 84 LEU A C 1
ATOM 612 O O . LEU A 1 84 ? -7.914 -6.633 -3.883 1 98.44 84 LEU A O 1
ATOM 616 N N . TYR A 1 85 ? -6.648 -5.18 -2.734 1 97.62 85 TYR A N 1
ATOM 617 C CA . TYR A 1 85 ? -7.523 -5.195 -1.566 1 97.62 85 TYR A CA 1
ATOM 618 C C . TYR A 1 85 ? -8.953 -4.824 -1.949 1 97.62 85 TYR A C 1
ATOM 620 O O . TYR A 1 85 ? -9.906 -5.488 -1.531 1 97.62 85 TYR A O 1
ATOM 628 N N . GLU A 1 86 ? -9.109 -3.832 -2.736 1 95.5 86 GLU A N 1
ATOM 629 C CA . GLU A 1 86 ? -10.438 -3.381 -3.158 1 95.5 86 GLU A CA 1
ATOM 630 C C . GLU A 1 86 ? -11.133 -4.438 -4.008 1 95.5 86 GLU A C 1
ATOM 632 O O . GLU A 1 86 ? -12.336 -4.676 -3.848 1 95.5 86 GLU A O 1
ATOM 637 N N . VAL A 1 87 ? -10.391 -5.043 -4.871 1 95.81 87 VAL A N 1
ATOM 638 C CA . VAL A 1 87 ? -10.93 -6.109 -5.707 1 95.81 87 VAL A CA 1
ATOM 639 C C . VAL A 1 87 ? -11.398 -7.27 -4.828 1 95.81 87 VAL A C 1
ATOM 641 O O . VAL A 1 87 ? -12.5 -7.797 -5.02 1 95.81 87 VAL A O 1
ATOM 644 N N . MET A 1 88 ? -10.656 -7.547 -3.883 1 97.12 88 MET A N 1
ATOM 645 C CA . MET A 1 88 ? -10.945 -8.695 -3.029 1 97.12 88 MET A CA 1
ATOM 646 C C . MET A 1 88 ? -12.133 -8.414 -2.115 1 97.12 88 MET A C 1
ATOM 648 O O . MET A 1 88 ? -12.914 -9.312 -1.811 1 97.12 88 MET A O 1
ATOM 652 N N . LYS A 1 89 ? -12.195 -7.254 -1.708 1 94.62 89 LYS A N 1
ATOM 653 C CA . LYS A 1 89 ? -13.281 -6.887 -0.801 1 94.62 89 LYS A CA 1
ATOM 654 C C . LYS A 1 89 ? -14.641 -7.07 -1.464 1 94.62 89 LYS A C 1
ATOM 656 O O . LYS A 1 89 ? -15.641 -7.289 -0.782 1 94.62 89 LYS A O 1
ATOM 661 N N . GLU A 1 90 ? -14.695 -6.961 -2.736 1 94 90 GLU A N 1
ATOM 662 C CA . GLU A 1 90 ? -15.938 -7.102 -3.484 1 94 90 GLU A CA 1
ATOM 663 C C . GLU A 1 90 ? -16.266 -8.57 -3.752 1 94 90 GLU A C 1
ATOM 665 O O . GLU A 1 90 ? -17.344 -8.891 -4.246 1 94 90 GLU A O 1
ATOM 670 N N . ARG A 1 91 ? -15.359 -9.398 -3.412 1 95.12 91 ARG A N 1
ATOM 671 C CA . ARG A 1 91 ? -15.523 -10.828 -3.658 1 95.12 91 ARG A CA 1
ATOM 672 C C . ARG A 1 91 ? -15.953 -11.555 -2.391 1 95.12 91 ARG A C 1
ATOM 674 O O . ARG A 1 91 ? -15.156 -11.719 -1.463 1 95.12 91 ARG A O 1
ATOM 681 N N . GLU A 1 92 ? -17.141 -12.117 -2.459 1 93.69 92 GLU A N 1
ATOM 682 C CA . GLU A 1 92 ? -17.688 -12.797 -1.291 1 93.69 92 GLU A CA 1
ATOM 683 C C . GLU A 1 92 ? -16.891 -14.062 -0.963 1 93.69 92 GLU A C 1
ATOM 685 O O . GLU A 1 92 ? -16.734 -14.414 0.208 1 93.69 92 GLU A O 1
ATOM 690 N N . ASP A 1 93 ? -16.438 -14.766 -1.999 1 95 93 ASP A N 1
ATOM 691 C CA . ASP A 1 93 ? -15.742 -16.031 -1.807 1 95 93 ASP A CA 1
ATOM 692 C C . ASP A 1 93 ? -14.406 -15.82 -1.101 1 95 93 ASP A C 1
ATOM 694 O O . ASP A 1 93 ? -13.805 -16.766 -0.594 1 95 93 ASP A O 1
ATOM 698 N N . LEU A 1 94 ? -13.961 -14.547 -0.946 1 96.12 94 LEU A N 1
ATOM 699 C CA . LEU A 1 94 ? -12.664 -14.266 -0.339 1 96.12 94 LEU A CA 1
ATOM 700 C C . LEU A 1 94 ? -12.836 -13.594 1.02 1 96.12 94 LEU A C 1
ATOM 702 O O . LEU A 1 94 ? -11.852 -13.258 1.678 1 96.12 94 LEU A O 1
ATOM 706 N N . SER A 1 95 ? -13.984 -13.383 1.476 1 95 95 SER A N 1
ATOM 707 C CA . SER A 1 95 ? -14.281 -12.609 2.674 1 95 95 SER A CA 1
ATOM 708 C C . SER A 1 95 ? -13.602 -13.211 3.902 1 95 95 SER A C 1
ATOM 710 O O . SER A 1 95 ? -12.953 -12.492 4.668 1 95 95 SER A O 1
ATOM 712 N N . TYR A 1 96 ? -13.719 -14.5 4.051 1 94.62 96 TYR A N 1
ATOM 713 C CA . TYR A 1 96 ? -13.125 -15.164 5.207 1 94.62 96 TYR A CA 1
ATOM 714 C C . TYR A 1 96 ? -11.609 -15.055 5.18 1 94.62 96 TYR A C 1
ATOM 716 O O . TYR A 1 96 ? -10.984 -14.75 6.199 1 94.62 96 TYR A O 1
ATOM 724 N N . ASP A 1 97 ? -11.055 -15.281 4.016 1 95.19 97 ASP A N 1
ATOM 725 C CA . ASP A 1 97 ? -9.602 -15.211 3.861 1 95.19 97 ASP A CA 1
ATOM 726 C C . ASP A 1 97 ? -9.094 -13.805 4.156 1 95.19 97 ASP A C 1
ATOM 728 O O . ASP A 1 97 ? -8.039 -13.633 4.781 1 95.19 97 ASP A O 1
ATOM 732 N N . LEU A 1 98 ? -9.812 -12.828 3.689 1 95.31 98 LEU A N 1
ATOM 733 C CA . LEU A 1 98 ? -9.414 -11.438 3.895 1 95.31 98 LEU A CA 1
ATOM 734 C C . LEU A 1 98 ? -9.461 -11.078 5.375 1 95.31 98 LEU A C 1
ATOM 736 O O . LEU A 1 98 ? -8.547 -10.422 5.887 1 95.31 98 LEU A O 1
ATOM 740 N N . ILE A 1 99 ? -10.461 -11.5 6.043 1 93.44 99 ILE A N 1
ATOM 741 C CA . ILE A 1 99 ? -10.617 -11.211 7.465 1 93.44 99 ILE A CA 1
ATOM 742 C C . ILE A 1 99 ? -9.492 -11.883 8.25 1 93.44 99 ILE A C 1
ATOM 744 O O . ILE A 1 99 ? -8.836 -11.242 9.078 1 93.44 99 ILE A O 1
ATOM 748 N N . THR A 1 100 ? -9.281 -13.133 7.988 1 94.5 100 THR A N 1
ATOM 749 C CA . THR A 1 100 ? -8.25 -13.891 8.688 1 94.5 100 THR A CA 1
ATOM 750 C C . THR A 1 100 ? -6.867 -13.297 8.422 1 94.5 100 THR A C 1
ATOM 752 O O . THR A 1 100 ? -6.059 -13.156 9.344 1 94.5 100 THR A O 1
ATOM 755 N N . TRP A 1 101 ? -6.617 -12.953 7.227 1 95.69 101 TRP A N 1
ATOM 756 C CA . TRP A 1 101 ? -5.355 -12.328 6.852 1 95.69 101 TRP A CA 1
ATOM 757 C C . TRP A 1 101 ? -5.148 -11.023 7.609 1 95.69 101 TRP A C 1
ATOM 759 O O . TRP A 1 101 ? -4.059 -10.758 8.125 1 95.69 101 TRP A O 1
ATOM 769 N N . ASN A 1 102 ? -6.168 -10.242 7.637 1 92.56 102 ASN A N 1
ATOM 770 C CA . ASN A 1 102 ? -6.094 -8.969 8.344 1 92.56 102 ASN A CA 1
ATOM 771 C C . ASN A 1 102 ? -5.82 -9.172 9.836 1 92.56 102 ASN A C 1
ATOM 773 O O . ASN A 1 102 ? -5.02 -8.453 10.43 1 92.56 102 ASN A O 1
ATOM 777 N N . GLU A 1 103 ? -6.41 -10.141 10.398 1 91.06 103 GLU A N 1
ATOM 778 C CA . GLU A 1 103 ? -6.262 -10.43 11.82 1 91.06 103 GLU A CA 1
ATOM 779 C C . GLU A 1 103 ? -4.863 -10.953 12.133 1 91.06 103 GLU A C 1
ATOM 781 O O . GLU A 1 103 ? -4.398 -10.859 13.273 1 91.06 103 GLU A O 1
ATOM 786 N N . GLN A 1 104 ? -4.266 -11.523 11.133 1 91.19 104 GLN A N 1
ATOM 787 C CA . GLN A 1 104 ? -2.959 -12.141 11.336 1 91.19 104 GLN A CA 1
ATOM 788 C C . GLN A 1 104 ? -1.833 -11.172 10.984 1 91.19 104 GLN A C 1
ATOM 790 O O . GLN A 1 104 ? -0.686 -11.586 10.805 1 91.19 104 GLN A O 1
ATOM 795 N N . GLY A 1 105 ? -2.121 -9.898 10.727 1 89.62 105 GLY A N 1
ATOM 796 C CA . GLY A 1 105 ? -1.083 -8.898 10.539 1 89.62 105 GLY A CA 1
ATOM 797 C C . GLY A 1 105 ? -0.926 -8.469 9.094 1 89.62 105 GLY A C 1
ATOM 798 O O . GLY A 1 105 ? -0.049 -7.66 8.773 1 89.62 105 GLY A O 1
ATOM 799 N N . SER A 1 106 ? -1.707 -9.109 8.18 1 94.81 106 SER A N 1
ATOM 800 C CA . SER A 1 106 ? -1.745 -8.695 6.777 1 94.81 106 SER A CA 1
ATOM 801 C C . SER A 1 106 ? -0.363 -8.781 6.141 1 94.81 106 SER A C 1
ATOM 803 O O . SER A 1 106 ? 0.12 -7.801 5.562 1 94.81 106 SER A O 1
ATOM 805 N N . ARG A 1 107 ? 0.215 -9.922 6.172 1 94.38 107 ARG A N 1
ATOM 806 C CA . ARG A 1 107 ? 1.572 -10.148 5.688 1 94.38 107 ARG A CA 1
ATOM 807 C C . ARG A 1 107 ? 1.706 -9.734 4.227 1 94.38 107 ARG A C 1
ATOM 809 O O . ARG A 1 107 ? 0.881 -10.109 3.389 1 94.38 107 ARG A O 1
ATOM 816 N N . LYS A 1 108 ? 2.691 -8.945 3.939 1 95.69 108 LYS A N 1
ATOM 817 C CA . LYS A 1 108 ? 3.027 -8.492 2.592 1 95.69 108 LYS A CA 1
ATOM 818 C C . LYS A 1 108 ? 4.504 -8.742 2.283 1 95.69 108 LYS A C 1
ATOM 820 O O . LYS A 1 108 ? 5.371 -8.461 3.111 1 95.69 108 LYS A O 1
ATOM 825 N N . ILE A 1 109 ? 4.742 -9.258 1.108 1 95.56 109 ILE A N 1
ATOM 826 C CA . ILE A 1 109 ? 6.098 -9.508 0.626 1 95.56 109 ILE A CA 1
ATOM 827 C C . ILE A 1 109 ? 6.289 -8.852 -0.739 1 95.56 109 ILE A C 1
ATOM 829 O O . ILE A 1 109 ? 5.387 -8.891 -1.583 1 95.56 109 ILE A O 1
ATOM 833 N N . VAL A 1 110 ? 7.492 -8.273 -0.875 1 98 110 VAL A N 1
ATOM 834 C CA . VAL A 1 110 ? 7.758 -7.609 -2.148 1 98 110 VAL A CA 1
ATOM 835 C C . VAL A 1 110 ? 8.891 -8.328 -2.879 1 98 110 VAL A C 1
ATOM 837 O O . VAL A 1 110 ? 9.984 -8.484 -2.334 1 98 110 VAL A O 1
ATOM 840 N N . VAL A 1 111 ? 8.625 -8.742 -4.09 1 98.56 111 VAL A N 1
ATOM 841 C CA . VAL A 1 111 ? 9.609 -9.438 -4.922 1 98.56 111 VAL A CA 1
ATOM 842 C C . VAL A 1 111 ? 9.812 -8.664 -6.227 1 98.56 111 VAL A C 1
ATOM 844 O O . VAL A 1 111 ? 9.125 -7.676 -6.484 1 98.56 111 VAL A O 1
ATOM 847 N N . ALA A 1 112 ? 10.82 -9.109 -7.012 1 98.5 112 ALA A N 1
ATOM 848 C CA . ALA A 1 112 ? 11.203 -8.352 -8.203 1 98.5 112 ALA A CA 1
ATOM 849 C C . ALA A 1 112 ? 11.047 -9.195 -9.461 1 98.5 112 ALA A C 1
ATOM 851 O O . ALA A 1 112 ? 11.43 -10.367 -9.484 1 98.5 112 ALA A O 1
ATOM 852 N N . ALA A 1 113 ? 10.375 -8.641 -10.453 1 98.19 113 ALA A N 1
ATOM 853 C CA . ALA A 1 113 ? 10.508 -9.109 -11.828 1 98.19 113 ALA A CA 1
ATOM 854 C C . ALA A 1 113 ? 11.586 -8.328 -12.578 1 98.19 113 ALA A C 1
ATOM 856 O O . ALA A 1 113 ? 11.625 -7.098 -12.508 1 98.19 113 ALA A O 1
ATOM 857 N N . LYS A 1 114 ? 12.352 -8.977 -13.328 1 97 114 LYS A N 1
ATOM 858 C CA . LYS A 1 114 ? 13.531 -8.367 -13.938 1 97 114 LYS A CA 1
ATOM 859 C C . LYS A 1 114 ? 13.125 -7.379 -15.031 1 97 114 LYS A C 1
ATOM 861 O O . LYS A 1 114 ? 13.867 -6.441 -15.328 1 97 114 LYS A O 1
ATOM 866 N N . ASN A 1 115 ? 12.07 -7.625 -15.703 1 96.19 115 ASN A N 1
ATOM 867 C CA . ASN A 1 115 ? 11.578 -6.766 -16.781 1 96.19 115 ASN A CA 1
ATOM 868 C C . ASN A 1 115 ? 10.086 -6.953 -17 1 96.19 115 ASN A C 1
ATOM 870 O O . ASN A 1 115 ? 9.445 -7.77 -16.328 1 96.19 115 ASN A O 1
ATOM 874 N N . THR A 1 116 ? 9.578 -6.176 -17.922 1 96.25 116 THR A N 1
ATOM 875 C CA . THR A 1 116 ? 8.148 -6.184 -18.219 1 96.25 116 THR A CA 1
ATOM 876 C C . THR A 1 116 ? 7.699 -7.551 -18.719 1 96.25 116 THR A C 1
ATOM 878 O O . THR A 1 116 ? 6.621 -8.031 -18.359 1 96.25 116 THR A O 1
ATOM 881 N N . ASN A 1 117 ? 8.531 -8.188 -19.516 1 97.25 117 ASN A N 1
ATOM 882 C CA . ASN A 1 117 ? 8.188 -9.508 -20.031 1 97.25 117 ASN A CA 1
ATOM 883 C C . ASN A 1 117 ? 8.008 -10.523 -18.906 1 97.25 117 ASN A C 1
ATOM 885 O O . ASN A 1 117 ? 7.059 -11.305 -18.906 1 97.25 117 ASN A O 1
ATOM 889 N N . GLU A 1 118 ? 8.906 -10.492 -18 1 97.88 118 GLU A N 1
ATOM 890 C CA . GLU A 1 118 ? 8.781 -11.391 -16.844 1 97.88 118 GLU A CA 1
ATOM 891 C C . GLU A 1 118 ? 7.531 -11.07 -16.031 1 97.88 118 GLU A C 1
ATOM 893 O O . GLU A 1 118 ? 6.844 -11.977 -15.555 1 97.88 118 GLU A O 1
ATOM 898 N N . LEU A 1 119 ? 7.262 -9.828 -15.844 1 98.06 119 LEU A N 1
ATOM 899 C CA . LEU A 1 119 ? 6.07 -9.414 -15.109 1 98.06 119 LEU A CA 1
ATOM 900 C C . LEU A 1 119 ? 4.809 -9.922 -15.797 1 98.06 119 LEU A C 1
ATOM 902 O O . LEU A 1 119 ? 3.885 -10.398 -15.133 1 98.06 119 LEU A O 1
ATOM 906 N N . ILE A 1 120 ? 4.758 -9.867 -17.078 1 97.69 120 ILE A N 1
ATOM 907 C CA . ILE A 1 120 ? 3.619 -10.336 -17.859 1 97.69 120 ILE A CA 1
ATOM 908 C C . ILE A 1 120 ? 3.467 -11.844 -17.703 1 97.69 120 ILE A C 1
ATOM 910 O O . ILE A 1 120 ? 2.354 -12.352 -17.531 1 97.69 120 ILE A O 1
ATOM 914 N N . LYS A 1 121 ? 4.535 -12.484 -17.766 1 97.88 121 LYS A N 1
ATOM 915 C CA . LYS A 1 121 ? 4.512 -13.938 -17.594 1 97.88 121 LYS A CA 1
ATOM 916 C C . LYS A 1 121 ? 3.945 -14.312 -16.234 1 97.88 121 LYS A C 1
ATOM 918 O O . LYS A 1 121 ? 3.119 -15.227 -16.125 1 97.88 121 LYS A O 1
ATOM 923 N N . VAL A 1 122 ? 4.434 -13.656 -15.242 1 98.31 122 VAL A N 1
ATOM 924 C CA . VAL A 1 122 ? 3.967 -13.914 -13.891 1 98.31 122 VAL A CA 1
ATOM 925 C C . VAL A 1 122 ? 2.471 -13.625 -13.797 1 98.31 122 VAL A C 1
ATOM 927 O O . VAL A 1 122 ? 1.722 -14.398 -13.188 1 98.31 122 VAL A O 1
ATOM 930 N N . CYS A 1 123 ? 2.098 -12.547 -14.391 1 98 123 CYS A N 1
ATOM 931 C CA . CYS A 1 123 ? 0.681 -12.203 -14.406 1 98 123 CYS A CA 1
ATOM 932 C C . CYS A 1 123 ? -0.14 -13.297 -15.078 1 98 123 CYS A C 1
ATOM 934 O O . CYS A 1 123 ? -1.188 -13.695 -14.57 1 98 123 CYS A O 1
ATOM 936 N N . SER A 1 124 ? 0.28 -13.773 -16.219 1 97.81 124 SER A N 1
ATOM 937 C CA . SER A 1 124 ? -0.394 -14.844 -16.938 1 97.81 124 SER A CA 1
ATOM 938 C C . SER A 1 124 ? -0.506 -16.109 -16.094 1 97.81 124 SER A C 1
ATOM 940 O O . SER A 1 124 ? -1.554 -16.766 -16.078 1 97.81 124 SER A O 1
ATOM 942 N N . GLU A 1 125 ? 0.567 -16.375 -15.461 1 97.69 125 GLU A N 1
ATOM 943 C CA . GLU A 1 125 ? 0.558 -17.547 -14.586 1 97.69 125 GLU A CA 1
ATOM 944 C C . GLU A 1 125 ? -0.485 -17.406 -13.477 1 97.69 125 GLU A C 1
ATOM 946 O O . GLU A 1 125 ? -1.193 -18.359 -13.156 1 97.69 125 GLU A O 1
ATOM 951 N N . GLY A 1 126 ? -0.568 -16.219 -12.883 1 97.88 126 GLY A N 1
ATOM 952 C CA . GLY A 1 126 ? -1.582 -15.969 -11.867 1 97.88 126 GLY A CA 1
ATOM 953 C C . GLY A 1 126 ? -2.998 -16.156 -12.383 1 97.88 126 GLY A C 1
ATOM 954 O O . GLY A 1 126 ? -3.852 -16.703 -11.68 1 97.88 126 GLY A O 1
ATOM 955 N N . LYS A 1 127 ? -3.193 -15.734 -13.586 1 96.81 127 LYS A N 1
ATOM 956 C CA . LYS A 1 127 ? -4.496 -15.906 -14.219 1 96.81 127 LYS A CA 1
ATOM 957 C C . LYS A 1 127 ? -4.824 -17.375 -14.422 1 96.81 127 LYS A C 1
ATOM 959 O O . LYS A 1 127 ? -5.941 -17.812 -14.141 1 96.81 127 LYS A O 1
ATOM 964 N N . ILE A 1 128 ? -3.908 -18.125 -14.875 1 96.62 128 ILE A N 1
ATOM 965 C CA . ILE A 1 128 ? -4.074 -19.547 -15.125 1 96.62 128 ILE A CA 1
ATOM 966 C C . ILE A 1 128 ? -4.41 -20.266 -13.828 1 96.62 128 ILE A C 1
ATOM 968 O O . ILE A 1 128 ? -5.289 -21.125 -13.797 1 96.62 128 ILE A O 1
ATOM 972 N N . GLN A 1 129 ? -3.775 -19.859 -12.766 1 96.38 129 GLN A N 1
ATOM 973 C CA . GLN A 1 129 ? -3.949 -20.516 -11.469 1 96.38 129 GLN A CA 1
ATOM 974 C C . GLN A 1 129 ? -5.141 -19.938 -10.719 1 96.38 129 GLN A C 1
ATOM 976 O O . GLN A 1 129 ? -5.457 -20.375 -9.609 1 96.38 129 GLN A O 1
ATOM 981 N N . LYS A 1 130 ? -5.738 -18.859 -11.227 1 96.19 130 LYS A N 1
ATOM 982 C CA . LYS A 1 130 ? -6.938 -18.219 -10.703 1 96.19 130 LYS A CA 1
ATOM 983 C C . LYS A 1 130 ? -6.672 -17.594 -9.328 1 96.19 130 LYS A C 1
ATOM 985 O O . LYS A 1 130 ? -7.496 -17.703 -8.422 1 96.19 130 LYS A O 1
ATOM 990 N N . VAL A 1 131 ? -5.543 -17.094 -9.195 1 97.25 131 VAL A N 1
ATOM 991 C CA . VAL A 1 131 ? -5.195 -16.344 -7.988 1 97.25 131 VAL A CA 1
ATOM 992 C C . VAL A 1 131 ? -5.617 -14.891 -8.141 1 97.25 131 VAL A C 1
ATOM 994 O O . VAL A 1 131 ? -5.41 -14.289 -9.195 1 97.25 131 VAL A O 1
ATOM 997 N N . PRO A 1 132 ? -6.289 -14.344 -7.121 1 98.06 132 PRO A N 1
ATOM 998 C CA . PRO A 1 132 ? -6.613 -12.922 -7.211 1 98.06 132 PRO A CA 1
ATOM 999 C C . PRO A 1 132 ? -5.387 -12.047 -7.445 1 98.06 132 PRO A C 1
ATOM 1001 O O . PRO A 1 132 ? -4.34 -12.273 -6.832 1 98.06 132 PRO A O 1
ATOM 1004 N N . PHE A 1 133 ? -5.535 -11.055 -8.344 1 98.44 133 PHE A N 1
ATOM 1005 C CA . PHE A 1 133 ? -4.402 -10.18 -8.648 1 98.44 133 PHE A CA 1
ATOM 1006 C C . PHE A 1 133 ? -4.883 -8.797 -9.062 1 98.44 133 PHE A C 1
ATOM 1008 O O . PHE A 1 133 ? -6.074 -8.586 -9.281 1 98.44 133 PHE A O 1
ATOM 1015 N N . PHE A 1 134 ? -3.994 -7.816 -9.086 1 98.31 134 PHE A N 1
ATOM 1016 C CA . PHE A 1 134 ? -4.23 -6.449 -9.531 1 98.31 134 PHE A CA 1
ATOM 1017 C C . PHE A 1 134 ? -2.984 -5.871 -10.188 1 98.31 134 PHE A C 1
ATOM 1019 O O . PHE A 1 134 ? -1.897 -5.902 -9.609 1 98.31 134 PHE A O 1
ATOM 1026 N N . CYS A 1 135 ? -3.133 -5.332 -11.359 1 97.31 135 CYS A N 1
ATOM 1027 C CA . CYS A 1 135 ? -2.041 -4.766 -12.141 1 97.31 135 CYS A CA 1
ATOM 1028 C C . CYS A 1 135 ? -1.994 -3.248 -11.992 1 97.31 135 CYS A C 1
ATOM 1030 O O . CYS A 1 135 ? -3.035 -2.59 -11.977 1 97.31 135 CYS A O 1
ATOM 1032 N N . VAL A 1 136 ? -0.802 -2.768 -11.906 1 96.88 136 VAL A N 1
ATOM 1033 C CA . VAL A 1 136 ? -0.609 -1.326 -11.797 1 96.88 136 VAL A CA 1
ATOM 1034 C C . VAL A 1 136 ? 0.235 -0.822 -12.961 1 96.88 136 VAL A C 1
ATOM 1036 O O . VAL A 1 136 ? 1.261 -1.419 -13.297 1 96.88 136 VAL A O 1
ATOM 1039 N N . HIS A 1 137 ? -0.243 0.231 -13.531 1 94.12 137 HIS A N 1
ATOM 1040 C CA . HIS A 1 137 ? 0.486 0.944 -14.578 1 94.12 137 HIS A CA 1
ATOM 1041 C C . HIS A 1 137 ? 0.73 2.396 -14.18 1 94.12 137 HIS A C 1
ATOM 1043 O O . HIS A 1 137 ? -0.109 3.016 -13.523 1 94.12 137 HIS A O 1
ATOM 1049 N N . ASP A 1 138 ? 1.891 2.857 -14.578 1 87.06 138 ASP A N 1
ATOM 1050 C CA . ASP A 1 138 ? 2.188 4.262 -14.312 1 87.06 138 ASP A CA 1
ATOM 1051 C C . ASP A 1 138 ? 1.482 5.176 -15.305 1 87.06 138 ASP A C 1
ATOM 1053 O O . ASP A 1 138 ? 1.689 5.059 -16.516 1 87.06 138 ASP A O 1
ATOM 1057 N N . ALA A 1 139 ? 0.308 5.914 -14.883 1 65.25 139 ALA A N 1
ATOM 1058 C CA . ALA A 1 139 ? -0.454 6.766 -15.797 1 65.25 139 ALA A CA 1
ATOM 1059 C C . ALA A 1 139 ? 0.343 8.008 -16.172 1 65.25 139 ALA A C 1
ATOM 1061 O O . ALA A 1 139 ? 0.021 8.68 -17.156 1 65.25 139 ALA A O 1
ATOM 1062 N N . GLY A 1 140 ? 1.237 8.727 -15.391 1 57.34 140 GLY A N 1
ATOM 1063 C CA . GLY A 1 140 ? 1.547 10.133 -15.539 1 57.34 140 GLY A CA 1
ATOM 1064 C C . GLY A 1 140 ? 3.031 10.406 -15.695 1 57.34 140 GLY A C 1
ATOM 1065 O O . GLY A 1 140 ? 3.822 9.484 -15.875 1 57.34 140 GLY A O 1
ATOM 1066 N N . LEU A 1 141 ? 3.713 11.742 -15.227 1 54.44 141 LEU A N 1
ATOM 1067 C CA . LEU A 1 141 ? 4.738 12.781 -15.266 1 54.44 141 LEU A CA 1
ATOM 1068 C C . LEU A 1 141 ? 6.082 12.234 -14.789 1 54.44 141 LEU A C 1
ATOM 1070 O O . LEU A 1 141 ? 7.039 12.992 -14.617 1 54.44 141 LEU A O 1
ATOM 1074 N N . THR A 1 142 ? 6.023 10.977 -14.508 1 55.84 142 THR A N 1
ATOM 1075 C CA . THR A 1 142 ? 7.148 10.438 -13.742 1 55.84 142 THR A CA 1
ATOM 1076 C C . THR A 1 142 ? 8.258 9.969 -14.672 1 55.84 142 THR A C 1
ATOM 1078 O O . THR A 1 142 ? 8.141 10.078 -15.898 1 55.84 142 THR A O 1
ATOM 1081 N N . GLU A 1 143 ? 9.195 9.359 -13.812 1 65.06 143 GLU A N 1
ATOM 1082 C CA . GLU A 1 143 ? 10.508 8.938 -14.281 1 65.06 143 GLU A CA 1
ATOM 1083 C C . GLU A 1 143 ? 10.398 7.793 -15.281 1 65.06 143 GLU A C 1
ATOM 1085 O O . GLU A 1 143 ? 11.359 7.484 -15.992 1 65.06 143 GLU A O 1
ATOM 1090 N N . VAL A 1 144 ? 9.125 7.141 -15.453 1 71.44 144 VAL A N 1
ATOM 1091 C CA . VAL A 1 144 ? 8.969 6.035 -16.391 1 71.44 144 VAL A CA 1
ATOM 1092 C C . VAL A 1 144 ? 7.98 6.426 -17.484 1 71.44 144 VAL A C 1
ATOM 1094 O O . VAL A 1 144 ? 7.242 7.402 -17.344 1 71.44 144 VAL A O 1
ATOM 1097 N N . GLU A 1 145 ? 8.18 5.605 -18.641 1 78.5 145 GLU A N 1
ATOM 1098 C CA . GLU A 1 145 ? 7.258 5.855 -19.75 1 78.5 145 GLU A CA 1
ATOM 1099 C C . GLU A 1 145 ? 5.805 5.734 -19.312 1 78.5 145 GLU A C 1
ATOM 1101 O O . GLU A 1 145 ? 5.469 4.848 -18.516 1 78.5 145 GLU A O 1
ATOM 1106 N N . PRO A 1 146 ? 5.066 6.617 -19.781 1 73.88 146 PRO A N 1
ATOM 1107 C CA . PRO A 1 146 ? 3.641 6.527 -19.453 1 73.88 146 PRO A CA 1
ATOM 1108 C C . PRO A 1 146 ? 3.045 5.16 -19.781 1 73.88 146 PRO A C 1
ATOM 1110 O O . PRO A 1 146 ? 3.41 4.547 -20.781 1 73.88 146 PRO A O 1
ATOM 1113 N N . ASN A 1 147 ? 2.215 4.66 -18.859 1 77.94 147 ASN A N 1
ATOM 1114 C CA . ASN A 1 147 ? 1.472 3.412 -18.984 1 77.94 147 ASN A CA 1
ATOM 1115 C C . ASN A 1 147 ? 2.383 2.197 -18.844 1 77.94 147 ASN A C 1
ATOM 1117 O O . ASN A 1 147 ? 2.09 1.127 -19.375 1 77.94 147 ASN A O 1
ATOM 1121 N N . SER A 1 148 ? 3.514 2.428 -18.234 1 90.81 148 SER A N 1
ATOM 1122 C CA . SER A 1 148 ? 4.414 1.314 -17.969 1 90.81 148 SER A CA 1
ATOM 1123 C C . SER A 1 148 ? 3.848 0.397 -16.891 1 90.81 148 SER A C 1
ATOM 1125 O O . SER A 1 148 ? 3.254 0.867 -15.914 1 90.81 148 SER A O 1
ATOM 1127 N N . PHE A 1 149 ? 3.9 -0.886 -17.172 1 96.19 149 PHE A N 1
ATOM 1128 C CA . PHE A 1 149 ? 3.529 -1.909 -16.203 1 96.19 149 PHE A CA 1
ATOM 1129 C C . PHE A 1 149 ? 4.527 -1.952 -15.055 1 96.19 149 PHE A C 1
ATOM 1131 O O . PHE A 1 149 ? 5.613 -2.52 -15.195 1 96.19 149 PHE A O 1
ATOM 1138 N N . THR A 1 150 ? 4.164 -1.416 -13.875 1 97.31 150 THR A N 1
ATOM 1139 C CA . THR A 1 150 ? 5.156 -1.123 -12.844 1 97.31 150 THR A CA 1
ATOM 1140 C C . THR A 1 150 ? 5.09 -2.152 -11.719 1 97.31 150 THR A C 1
ATOM 1142 O O . THR A 1 150 ? 6.109 -2.482 -11.109 1 97.31 150 THR A O 1
ATOM 1145 N N . ALA A 1 151 ? 3.912 -2.596 -11.422 1 98.31 151 ALA A N 1
ATOM 1146 C CA . ALA A 1 151 ? 3.762 -3.475 -10.266 1 98.31 151 ALA A CA 1
ATOM 1147 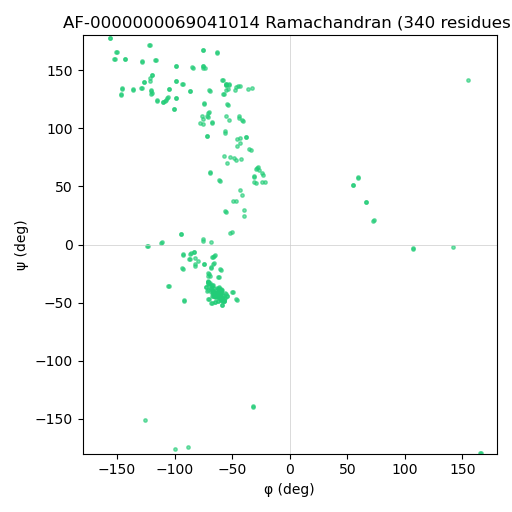C C . ALA A 1 151 ? 2.566 -4.406 -10.438 1 98.31 151 ALA A C 1
ATOM 1149 O O . ALA A 1 151 ? 1.673 -4.141 -11.242 1 98.31 151 ALA A O 1
ATOM 1150 N N . LEU A 1 152 ? 2.572 -5.461 -9.711 1 98.56 152 LEU A N 1
ATOM 1151 C CA . LEU A 1 152 ? 1.559 -6.512 -9.68 1 98.56 152 LEU A CA 1
ATOM 1152 C C . LEU A 1 152 ? 1.415 -7.086 -8.273 1 98.56 152 LEU A C 1
ATOM 1154 O O . LEU A 1 152 ? 2.412 -7.309 -7.586 1 98.56 152 LEU A O 1
ATOM 1158 N N . ALA A 1 153 ? 0.161 -7.254 -7.824 1 98.81 153 ALA A N 1
ATOM 1159 C CA . ALA A 1 153 ? -0.053 -7.875 -6.52 1 98.81 153 ALA A CA 1
ATOM 1160 C C . ALA A 1 153 ? -0.879 -9.148 -6.648 1 98.81 153 ALA A C 1
ATOM 1162 O O . ALA A 1 153 ? -1.792 -9.227 -7.473 1 98.81 153 ALA A O 1
ATOM 1163 N N . PHE A 1 154 ? -0.583 -10.125 -5.793 1 98.75 154 PHE A N 1
ATOM 1164 C CA . PHE A 1 154 ? -1.312 -11.383 -5.672 1 98.75 154 PHE A CA 1
ATOM 1165 C C . PHE A 1 154 ? -1.705 -11.641 -4.223 1 98.75 154 PHE A C 1
ATOM 1167 O O . PHE A 1 154 ? -1.076 -11.117 -3.299 1 98.75 154 PHE A O 1
ATOM 1174 N N . PHE A 1 155 ? -2.707 -12.453 -4.098 1 98.62 155 PHE A N 1
ATOM 1175 C CA . PHE A 1 155 ? -3.148 -12.867 -2.771 1 98.62 155 PHE A CA 1
ATOM 1176 C C . PHE A 1 155 ? -3.43 -14.367 -2.742 1 98.62 155 PHE A C 1
ATOM 1178 O O . PHE A 1 155 ? -4.062 -14.898 -3.654 1 98.62 155 PHE A O 1
ATOM 1185 N N . GLY A 1 156 ? -2.898 -14.984 -1.681 1 97.69 156 GLY A N 1
ATOM 1186 C CA . GLY A 1 156 ? -3.166 -16.406 -1.521 1 97.69 156 GLY A CA 1
ATOM 1187 C C . GLY A 1 156 ? -2.252 -17.078 -0.515 1 97.69 156 GLY A C 1
ATOM 1188 O O . GLY A 1 156 ? -1.436 -16.406 0.128 1 97.69 156 GLY A O 1
ATOM 1189 N N . SER A 1 157 ? -2.43 -18.344 -0.328 1 96.5 157 SER A N 1
ATOM 1190 C CA . SER A 1 157 ? -1.574 -19.156 0.529 1 96.5 157 SER A CA 1
ATOM 1191 C C . SER A 1 157 ? -0.234 -19.453 -0.141 1 96.5 157 SER A C 1
ATOM 1193 O O . SER A 1 157 ? -0.063 -19.188 -1.334 1 96.5 157 SER A O 1
ATOM 1195 N N . ASP A 1 158 ? 0.688 -19.953 0.676 1 95.31 158 ASP A N 1
ATOM 1196 C CA . ASP A 1 158 ? 1.984 -20.344 0.128 1 95.31 158 ASP A CA 1
ATOM 1197 C C . ASP A 1 158 ? 1.822 -21.344 -1.013 1 95.31 158 ASP A C 1
ATOM 1199 O O . ASP A 1 158 ? 2.498 -21.234 -2.039 1 95.31 158 ASP A O 1
ATOM 1203 N N . GLN A 1 159 ? 0.954 -22.266 -0.829 1 95.25 159 GLN A N 1
ATOM 1204 C CA . GLN A 1 159 ? 0.739 -23.312 -1.828 1 95.25 159 GLN A CA 1
ATOM 1205 C C . GLN A 1 159 ? 0.208 -22.719 -3.131 1 95.25 159 GLN A C 1
ATOM 1207 O O . GLN A 1 159 ? 0.625 -23.125 -4.219 1 95.25 159 GLN A O 1
ATOM 1212 N N . GLU A 1 160 ? -0.714 -21.781 -3.047 1 96.12 160 GLU A N 1
ATOM 1213 C CA . GLU A 1 160 ? -1.324 -21.172 -4.219 1 96.12 160 GLU A CA 1
ATOM 1214 C C . GLU A 1 160 ? -0.333 -20.266 -4.941 1 96.12 160 GLU A C 1
ATOM 1216 O O . GLU A 1 160 ? -0.368 -20.141 -6.172 1 96.12 160 GLU A O 1
ATOM 1221 N N . LEU A 1 161 ? 0.562 -19.656 -4.172 1 97.75 161 LEU A N 1
ATOM 1222 C CA . LEU A 1 161 ? 1.405 -18.609 -4.727 1 97.75 161 LEU A CA 1
ATOM 1223 C C . LEU A 1 161 ? 2.727 -19.188 -5.234 1 97.75 161 LEU A C 1
ATOM 1225 O O . LEU A 1 161 ? 3.393 -18.562 -6.07 1 97.75 161 LEU A O 1
ATOM 1229 N N . LYS A 1 162 ? 3.111 -20.281 -4.789 1 96.81 162 LYS A N 1
ATOM 1230 C CA . LYS A 1 162 ? 4.406 -20.859 -5.117 1 96.81 162 LYS A CA 1
ATOM 1231 C C . LYS A 1 162 ? 4.574 -21.016 -6.629 1 96.81 162 LYS A C 1
ATOM 1233 O O . LYS A 1 162 ? 5.582 -20.578 -7.191 1 96.81 162 LYS A O 1
ATOM 1238 N N . PRO A 1 163 ? 3.627 -21.547 -7.332 1 97 163 PRO A N 1
ATOM 1239 C CA . PRO A 1 163 ? 3.801 -21.688 -8.781 1 97 163 PRO A CA 1
ATOM 1240 C C . PRO A 1 163 ? 3.807 -20.344 -9.508 1 97 163 PRO A C 1
ATOM 1242 O O . PRO A 1 163 ? 4.207 -20.266 -10.672 1 97 163 PRO A O 1
ATOM 1245 N N . VAL A 1 164 ? 3.312 -19.297 -8.969 1 97.94 164 VAL A N 1
ATOM 1246 C CA . VAL A 1 164 ? 3.127 -18 -9.625 1 97.94 164 VAL A CA 1
ATOM 1247 C C . VAL A 1 164 ? 4.352 -17.125 -9.383 1 97.94 164 VAL A C 1
ATOM 1249 O O . VAL A 1 164 ? 4.945 -16.609 -10.336 1 97.94 164 VAL A O 1
ATOM 1252 N N . THR A 1 165 ? 4.781 -17.078 -8.094 1 97.75 165 THR A N 1
ATOM 1253 C CA . THR A 1 165 ? 5.812 -16.109 -7.746 1 97.75 165 THR A CA 1
ATOM 1254 C C . THR A 1 165 ? 7.016 -16.797 -7.113 1 97.75 165 THR A C 1
ATOM 1256 O O . THR A 1 165 ? 8 -16.141 -6.766 1 97.75 165 THR A O 1
ATOM 1259 N N . GLY A 1 166 ? 6.984 -18.062 -6.941 1 96.38 166 GLY A N 1
ATOM 1260 C CA . GLY A 1 166 ? 7.98 -18.797 -6.18 1 96.38 166 GLY A CA 1
ATOM 1261 C C . GLY A 1 166 ? 9.383 -18.656 -6.742 1 96.38 166 GLY A C 1
ATOM 1262 O O . GLY A 1 166 ? 10.367 -18.781 -6.012 1 96.38 166 GLY A O 1
ATOM 1263 N N . LYS A 1 167 ? 9.555 -18.328 -7.961 1 95.5 167 LYS A N 1
ATOM 1264 C CA . LYS A 1 167 ? 10.867 -18.25 -8.602 1 95.5 167 LYS A CA 1
ATOM 1265 C C . LYS A 1 167 ? 11.445 -16.844 -8.516 1 95.5 167 LYS A C 1
ATOM 1267 O O . LYS A 1 167 ? 12.602 -16.625 -8.883 1 95.5 167 LYS A O 1
ATOM 1272 N N . LEU A 1 168 ? 10.656 -15.969 -8.086 1 96.75 168 LEU A N 1
ATOM 1273 C CA . LEU A 1 168 ? 11.117 -14.586 -8.016 1 96.75 168 LEU A CA 1
ATOM 1274 C C . LEU A 1 168 ? 11.883 -14.328 -6.723 1 96.75 168 LEU A C 1
ATOM 1276 O O . LEU A 1 168 ? 11.609 -14.961 -5.699 1 96.75 168 LEU A O 1
ATOM 1280 N N . ARG A 1 169 ? 12.781 -13.398 -6.766 1 95 169 ARG A N 1
ATOM 1281 C CA . ARG A 1 169 ? 13.617 -13.055 -5.617 1 95 169 ARG A CA 1
ATOM 1282 C C . ARG A 1 169 ? 13.062 -11.828 -4.891 1 95 169 ARG A C 1
ATOM 1284 O O . ARG A 1 169 ? 12.422 -10.977 -5.5 1 95 169 ARG A O 1
ATOM 1291 N N . LEU A 1 170 ? 13.375 -11.781 -3.611 1 93.69 170 LEU A N 1
ATOM 1292 C CA . LEU A 1 170 ? 13.016 -10.602 -2.824 1 93.69 170 LEU A CA 1
ATOM 1293 C C . LEU A 1 170 ? 13.633 -9.344 -3.418 1 93.69 170 LEU A C 1
ATOM 1295 O O . LEU A 1 170 ? 14.781 -9.359 -3.875 1 93.69 170 LEU A O 1
ATOM 1299 N N . LEU A 1 171 ? 12.922 -8.297 -3.398 1 92 171 LEU A N 1
ATOM 1300 C CA . LEU A 1 171 ? 13.469 -7.023 -3.854 1 92 171 LEU A CA 1
ATOM 1301 C C . LEU A 1 171 ? 14.445 -6.453 -2.826 1 92 171 LEU A C 1
ATOM 1303 O O . LEU A 1 171 ? 14.078 -6.258 -1.665 1 92 171 LEU A O 1
ATOM 1307 N N . LYS A 1 172 ? 15.633 -6.219 -3.172 1 85.56 172 LYS A N 1
ATOM 1308 C CA . LYS A 1 172 ? 16.703 -5.754 -2.283 1 85.56 172 LYS A CA 1
ATOM 1309 C C . LYS A 1 172 ? 17.078 -4.309 -2.588 1 85.56 172 LYS A C 1
ATOM 1311 O O . LYS A 1 172 ? 16.938 -3.848 -3.723 1 85.56 172 LYS A O 1
ATOM 1316 N N . MET B 1 1 ? -27.422 -2.926 -5.176 1 23.45 1 MET B N 1
ATOM 1317 C CA . MET B 1 1 ? -28.031 -1.594 -5.227 1 23.45 1 MET B CA 1
ATOM 1318 C C . MET B 1 1 ? -28.797 -1.292 -3.941 1 23.45 1 MET B C 1
ATOM 1320 O O . MET B 1 1 ? -29.875 -1.824 -3.723 1 23.45 1 MET B O 1
ATOM 1324 N N . GLY B 1 2 ? -28.078 -1.155 -2.883 1 30.58 2 GLY B N 1
ATOM 1325 C CA . GLY B 1 2 ? -28.703 -1.21 -1.571 1 30.58 2 GLY B CA 1
ATOM 1326 C C . GLY B 1 2 ? -29.469 0.052 -1.223 1 30.58 2 GLY B C 1
ATOM 1327 O O . GLY B 1 2 ? -29.125 1.144 -1.675 1 30.58 2 GLY B O 1
ATOM 1328 N N . PHE B 1 3 ? -30.703 -0.037 -1.221 1 32.91 3 PHE B N 1
ATOM 1329 C CA . PHE B 1 3 ? -31.562 1.124 -1.004 1 32.91 3 PHE B CA 1
ATOM 1330 C C . PHE B 1 3 ? -31.188 1.834 0.293 1 32.91 3 PHE B C 1
ATOM 1332 O O . PHE B 1 3 ? -30.828 1.188 1.28 1 32.91 3 PHE B O 1
ATOM 1339 N N . SER B 1 4 ? -30.875 2.959 0.16 1 31.92 4 SER B N 1
ATOM 1340 C CA . SER B 1 4 ? -30.469 3.816 1.269 1 31.92 4 SER B CA 1
ATOM 1341 C C . SER B 1 4 ? -31.531 3.852 2.363 1 31.92 4 SER B C 1
ATOM 1343 O O . SER B 1 4 ? -32.719 3.705 2.084 1 31.92 4 SER B O 1
ATOM 1345 N N . LYS B 1 5 ? -31.078 3.699 3.455 1 38.25 5 LYS B N 1
ATOM 1346 C CA . LYS B 1 5 ? -31.969 3.621 4.617 1 38.25 5 LYS B CA 1
ATOM 1347 C C . LYS B 1 5 ? -32.969 4.777 4.625 1 38.25 5 LYS B C 1
ATOM 1349 O O . LYS B 1 5 ? -34.156 4.57 4.863 1 38.25 5 LYS B O 1
ATOM 1354 N N . SER B 1 6 ? -32.406 5.844 4.289 1 38.94 6 SER B N 1
ATOM 1355 C CA . SER B 1 6 ? -33.219 7.059 4.34 1 38.94 6 SER B CA 1
ATOM 1356 C C . SER B 1 6 ? -34.344 7.035 3.289 1 38.94 6 SER B C 1
ATOM 1358 O O . SER B 1 6 ? -35.438 7.504 3.541 1 38.94 6 SER B O 1
ATOM 1360 N N . LEU B 1 7 ? -33.906 6.402 2.178 1 40.66 7 LEU B N 1
ATOM 1361 C CA . LEU B 1 7 ? -34.875 6.266 1.103 1 40.66 7 LEU B CA 1
ATOM 1362 C C . LEU B 1 7 ? -35.969 5.266 1.479 1 40.66 7 LEU B C 1
ATOM 1364 O O . LEU B 1 7 ? -37.156 5.512 1.239 1 40.66 7 LEU B O 1
ATOM 1368 N N . VAL B 1 8 ? -35.5 4.367 2.191 1 39.59 8 VAL B N 1
ATOM 1369 C CA . VAL B 1 8 ? -36.438 3.336 2.619 1 39.59 8 VAL B CA 1
ATOM 1370 C C . VAL B 1 8 ? -37.406 3.906 3.664 1 39.59 8 VAL B C 1
ATOM 1372 O O . VAL B 1 8 ? -38.594 3.715 3.572 1 39.59 8 VAL B O 1
ATOM 1375 N N . ILE B 1 9 ? -36.781 4.727 4.543 1 42.25 9 ILE B N 1
ATOM 1376 C CA . ILE B 1 9 ? -37.562 5.316 5.629 1 42.25 9 ILE B CA 1
ATOM 1377 C C . ILE B 1 9 ? -38.594 6.301 5.059 1 42.25 9 ILE B C 1
ATOM 1379 O O . ILE B 1 9 ? -39.75 6.285 5.449 1 42.25 9 ILE B O 1
ATOM 1383 N N . GLN B 1 10 ? -38.094 7.066 4.156 1 42.09 10 GLN B N 1
ATOM 1384 C CA . GLN B 1 10 ? -38.938 8.086 3.535 1 42.09 10 GLN B CA 1
ATOM 1385 C C . GLN B 1 10 ? -40.094 7.461 2.758 1 42.09 10 GLN B C 1
ATOM 1387 O O . GLN B 1 10 ? -41.219 7.945 2.811 1 42.09 10 GLN B O 1
ATOM 1392 N N . ILE B 1 11 ? -39.688 6.375 2.182 1 39.88 11 ILE B N 1
ATOM 1393 C CA . ILE B 1 11 ? -40.688 5.664 1.388 1 39.88 11 ILE B CA 1
ATOM 1394 C C . ILE B 1 11 ? -41.75 5.082 2.305 1 39.88 11 ILE B C 1
ATOM 1396 O O . ILE B 1 11 ? -42.938 5.191 2.021 1 39.88 11 ILE B O 1
ATOM 1400 N N . VAL B 1 12 ? -41.156 4.59 3.369 1 43.12 12 VAL B N 1
ATOM 1401 C CA . VAL B 1 12 ? -42.062 3.906 4.305 1 43.12 12 VAL B CA 1
ATOM 1402 C C . VAL B 1 12 ? -42.969 4.922 5 1 43.12 12 VAL B C 1
ATOM 1404 O O . VAL B 1 12 ? -44.156 4.68 5.172 1 43.12 12 VAL B O 1
ATOM 1407 N N . ASP B 1 13 ? -42.344 5.977 5.469 1 42.53 13 ASP B N 1
ATOM 1408 C CA . ASP B 1 13 ? -43.094 6.996 6.215 1 42.53 13 ASP B CA 1
ATOM 1409 C C . ASP B 1 13 ? -44.219 7.59 5.371 1 42.53 13 ASP B C 1
ATOM 1411 O O . ASP B 1 13 ? -45.281 7.914 5.891 1 42.53 13 ASP B O 1
ATOM 1415 N N . ASN B 1 14 ? -43.875 7.777 4.105 1 39.66 14 ASN B N 1
ATOM 1416 C CA . ASN B 1 14 ? -44.812 8.406 3.184 1 39.66 14 ASN B CA 1
ATOM 1417 C C . ASN B 1 14 ? -45.812 7.395 2.656 1 39.66 14 ASN B C 1
ATOM 1419 O O . ASN B 1 14 ? -46.719 7.762 1.91 1 39.66 14 ASN B O 1
ATOM 1423 N N . ALA B 1 15 ? -45.344 6.098 2.852 1 36.94 15 ALA B N 1
ATOM 1424 C CA . ALA B 1 15 ? -46.25 5.055 2.336 1 36.94 15 ALA B CA 1
ATOM 1425 C C . ALA B 1 15 ? -47.531 4.973 3.148 1 36.94 15 ALA B C 1
ATOM 1427 O O . ALA B 1 15 ? -47.5 4.578 4.316 1 36.94 15 ALA B O 1
ATOM 1428 N N . GLY B 1 16 ? -48.25 6.035 3.129 1 31.95 16 GLY B N 1
ATOM 1429 C CA . GLY B 1 16 ? -49.594 5.941 3.684 1 31.95 16 GLY B CA 1
ATOM 1430 C C . GLY B 1 16 ? -50.219 4.57 3.502 1 31.95 16 GLY B C 1
ATOM 1431 O O . GLY B 1 16 ? -49.5 3.57 3.377 1 31.95 16 GLY B O 1
ATOM 1432 N N . ASP B 1 17 ? -51.531 4.473 3.172 1 36.12 17 ASP B N 1
ATOM 1433 C CA . ASP B 1 17 ? -52.438 3.346 3.01 1 36.12 17 ASP B CA 1
ATOM 1434 C C . ASP B 1 17 ? -52.188 2.605 1.702 1 36.12 17 ASP B C 1
ATOM 1436 O O . ASP B 1 17 ? -53.094 2.014 1.12 1 36.12 17 ASP B O 1
ATOM 1440 N N . VAL B 1 18 ? -51.156 2.984 0.917 1 37.59 18 VAL B N 1
ATOM 1441 C CA . VAL B 1 18 ? -51.062 2.449 -0.437 1 37.59 18 VAL B CA 1
ATOM 1442 C C . VAL B 1 18 ? -50.688 0.967 -0.381 1 37.59 18 VAL B C 1
ATOM 1444 O O . VAL B 1 18 ? -49.875 0.552 0.444 1 37.59 18 VAL B O 1
ATOM 1447 N N . PRO B 1 19 ? -51.562 0.115 -0.783 1 34.53 19 PRO B N 1
ATOM 1448 C CA . PRO B 1 19 ? -51.375 -1.341 -0.772 1 34.53 19 PRO B CA 1
ATOM 1449 C C . PRO B 1 19 ? -50 -1.788 -1.266 1 34.53 19 PRO B C 1
ATOM 1451 O O . PRO B 1 19 ? -49.375 -1.096 -2.072 1 34.53 19 PRO B O 1
ATOM 1454 N N . LYS B 1 20 ? -49.469 -2.764 -0.487 1 36.41 20 LYS B N 1
ATOM 1455 C CA . LYS B 1 20 ? -48.094 -3.262 -0.542 1 36.41 20 LYS B CA 1
ATOM 1456 C C . LYS B 1 20 ? -47.656 -3.531 -1.981 1 36.41 20 LYS B C 1
ATOM 1458 O O . LYS B 1 20 ? -46.531 -3.252 -2.357 1 36.41 20 LYS B O 1
ATOM 1463 N N . ASN B 1 21 ? -48.5 -4.199 -2.742 1 37.22 21 ASN B N 1
ATOM 1464 C CA . ASN B 1 21 ? -48.188 -4.672 -4.086 1 37.22 21 ASN B CA 1
ATOM 1465 C C . ASN B 1 21 ? -47.875 -3.512 -5.027 1 37.22 21 ASN B C 1
ATOM 1467 O O . ASN B 1 21 ? -47.062 -3.656 -5.949 1 37.22 21 ASN B O 1
ATOM 1471 N N . LEU B 1 22 ? -48.594 -2.416 -4.832 1 37.03 22 LEU B N 1
ATOM 1472 C CA . LEU B 1 22 ? -48.469 -1.3 -5.762 1 37.03 22 LEU B CA 1
ATOM 1473 C C . LEU B 1 22 ? -47.125 -0.615 -5.582 1 37.03 22 LEU B C 1
ATOM 1475 O O . LEU B 1 22 ? -46.531 -0.097 -6.543 1 37.03 22 LEU B O 1
ATOM 1479 N N . ILE B 1 23 ? -46.562 -0.698 -4.395 1 33.69 23 ILE B N 1
ATOM 1480 C CA . ILE B 1 23 ? -45.312 0.005 -4.18 1 33.69 23 ILE B CA 1
ATOM 1481 C C . ILE B 1 23 ? -44.219 -0.624 -5.035 1 33.69 23 ILE B C 1
ATOM 1483 O O . ILE B 1 23 ? -43.406 0.086 -5.656 1 33.69 23 ILE B O 1
ATOM 1487 N N . VAL B 1 24 ? -44.188 -1.948 -5.078 1 33.38 24 VAL B N 1
ATOM 1488 C CA . VAL B 1 24 ? -43.219 -2.688 -5.895 1 33.38 24 VAL B CA 1
ATOM 1489 C C . VAL B 1 24 ? -43.375 -2.299 -7.363 1 33.38 24 VAL B C 1
ATOM 1491 O O . VAL B 1 24 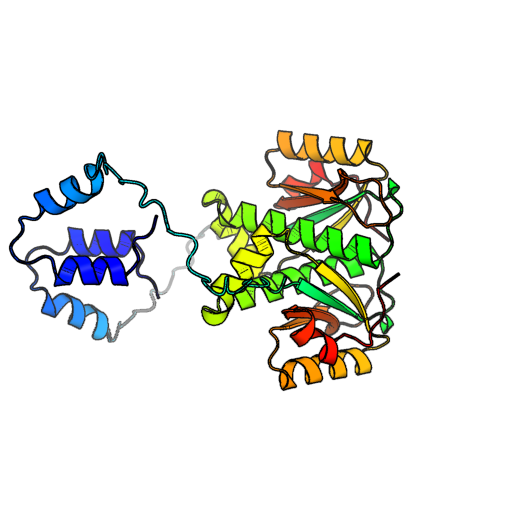? -42.406 -2.051 -8.062 1 33.38 24 VAL B O 1
ATOM 1494 N N . GLU B 1 25 ? -44.562 -2.383 -7.801 1 33.75 25 GLU B N 1
ATOM 1495 C CA . GLU B 1 25 ? -44.844 -2.127 -9.219 1 33.75 25 GLU B CA 1
ATOM 1496 C C . GLU B 1 25 ? -44.438 -0.709 -9.602 1 33.75 25 GLU B C 1
ATOM 1498 O O . GLU B 1 25 ? -43.875 -0.49 -10.688 1 33.75 25 GLU B O 1
ATOM 1503 N N . GLN B 1 26 ? -44.75 0.183 -8.703 1 32.78 26 GLN B N 1
ATOM 1504 C CA . GLN B 1 26 ? -44.375 1.56 -9.023 1 32.78 26 GLN B CA 1
ATOM 1505 C C . GLN B 1 26 ? -42.875 1.699 -9.211 1 32.78 26 GLN B C 1
ATOM 1507 O O . GLN B 1 26 ? -42.406 2.451 -10.078 1 32.78 26 GLN B O 1
ATOM 1512 N N . LEU B 1 27 ? -42.094 0.96 -8.305 1 29.42 27 LEU B N 1
ATOM 1513 C CA . LEU B 1 27 ? -40.656 1.053 -8.445 1 29.42 27 LEU B CA 1
ATOM 1514 C C . LEU B 1 27 ? -40.188 0.534 -9.805 1 29.42 27 LEU B C 1
ATOM 1516 O O . LEU B 1 27 ? -39.281 1.084 -10.406 1 29.42 27 LEU B O 1
ATOM 1520 N N . LEU B 1 28 ? -40.719 -0.554 -10.312 1 32.44 28 LEU B N 1
ATOM 1521 C CA . LEU B 1 28 ? -40.375 -1.143 -11.602 1 32.44 28 LEU B CA 1
ATOM 1522 C C . LEU B 1 28 ? -40.812 -0.243 -12.75 1 32.44 28 LEU B C 1
ATOM 1524 O O . LEU B 1 28 ? -40.156 -0.176 -13.789 1 32.44 28 LEU B O 1
ATOM 1528 N N . THR B 1 29 ? -42.031 0.183 -12.742 1 32.81 29 THR B N 1
ATOM 1529 C CA . THR B 1 29 ? -42.656 0.745 -13.938 1 32.81 29 THR B CA 1
ATOM 1530 C C . THR B 1 29 ? -42.219 2.199 -14.125 1 32.81 29 THR B C 1
ATOM 1532 O O . THR B 1 29 ? -42.688 2.861 -15.07 1 32.81 29 THR B O 1
ATOM 1535 N N . THR B 1 30 ? -41.656 2.84 -13.219 1 30.36 30 THR B N 1
ATOM 1536 C CA . THR B 1 30 ? -41.531 4.262 -13.5 1 30.36 30 THR B CA 1
ATOM 1537 C C . THR B 1 30 ? -40.688 4.477 -14.758 1 30.36 30 THR B C 1
ATOM 1539 O O . THR B 1 30 ? -39.469 4.281 -14.742 1 30.36 30 THR B O 1
ATOM 1542 N N . SER B 1 31 ? -41.125 3.803 -15.984 1 27.72 31 SER B N 1
ATOM 1543 C CA . SER B 1 31 ? -40.719 4.082 -17.359 1 27.72 31 SER B CA 1
ATOM 1544 C C . SER B 1 31 ? -40.969 5.535 -17.734 1 27.72 31 SER B C 1
ATOM 1546 O O . SER B 1 31 ? -41.219 5.852 -18.891 1 27.72 31 SER B O 1
ATOM 1548 N N . SER B 1 32 ? -40.969 6.562 -16.797 1 27.19 32 SER B N 1
ATOM 1549 C CA . SER B 1 32 ? -41.531 7.883 -17.094 1 27.19 32 SER B CA 1
ATOM 1550 C C . SER B 1 32 ? -40.875 8.477 -18.344 1 27.19 32 SER B C 1
ATOM 1552 O O . SER B 1 32 ? -39.688 8.375 -18.547 1 27.19 32 SER B O 1
ATOM 1554 N N . GLU B 1 33 ? -41.656 8.578 -19.484 1 27.38 33 GLU B N 1
ATOM 1555 C CA . GLU B 1 33 ? -41.5 9.375 -20.688 1 27.38 33 GLU B CA 1
ATOM 1556 C C . GLU B 1 33 ? -41.156 10.82 -20.359 1 27.38 33 GLU B C 1
ATOM 1558 O O . GLU B 1 33 ? -41.094 11.672 -21.234 1 27.38 33 GLU B O 1
ATOM 1563 N N . PRO B 1 34 ? -40.344 11.109 -19.344 1 24.14 34 PRO B N 1
ATOM 1564 C CA . PRO B 1 34 ? -40.344 12.484 -18.828 1 24.14 34 PRO B CA 1
ATOM 1565 C C . PRO B 1 34 ? -40.031 13.516 -19.922 1 24.14 34 PRO B C 1
ATOM 1567 O O . PRO B 1 34 ? -39.156 13.273 -20.781 1 24.14 34 PRO B O 1
ATOM 1570 N N . SER B 1 35 ? -41.062 14.109 -20.531 1 27.06 35 SER B N 1
ATOM 1571 C CA . SER B 1 35 ? -41.031 15.297 -21.375 1 27.06 35 SER B CA 1
ATOM 1572 C C . SER B 1 35 ? -40.125 16.375 -20.781 1 27.06 35 SER B C 1
ATOM 1574 O O . SER B 1 35 ? -40.531 17.062 -19.844 1 27.06 35 SER B O 1
ATOM 1576 N N . VAL B 1 36 ? -39.031 16.016 -20.391 1 24.06 36 VAL B N 1
ATOM 1577 C CA . VAL B 1 36 ? -38.125 16.938 -19.703 1 24.06 36 VAL B CA 1
ATOM 1578 C C . VAL B 1 36 ? -37.906 18.188 -20.562 1 24.06 36 VAL B C 1
ATOM 1580 O O . VAL B 1 36 ? -37.438 18.094 -21.688 1 24.06 36 VAL B O 1
ATOM 1583 N N . ASN B 1 37 ? -38.938 18.922 -20.625 1 25.84 37 ASN B N 1
ATOM 1584 C CA . ASN B 1 37 ? -38.75 20.297 -21.078 1 25.84 37 ASN B CA 1
ATOM 1585 C C . ASN B 1 37 ? -37.438 20.875 -20.531 1 25.84 37 ASN B C 1
ATOM 1587 O O . ASN B 1 37 ? -37.25 20.922 -19.312 1 25.84 37 ASN B O 1
ATOM 1591 N N . ILE B 1 38 ? -36.438 20.75 -21.281 1 25.16 38 ILE B N 1
ATOM 1592 C CA . ILE B 1 38 ? -35.094 21.234 -21.125 1 25.16 38 ILE B CA 1
ATOM 1593 C C . ILE B 1 38 ? -35.125 22.719 -20.75 1 25.16 38 ILE B C 1
ATOM 1595 O O . ILE B 1 38 ? -35.594 23.547 -21.531 1 25.16 38 ILE B O 1
ATOM 1599 N N . PRO B 1 39 ? -35.5 22.984 -19.453 1 24.55 39 PRO B N 1
ATOM 1600 C CA . PRO B 1 39 ? -35.562 24.422 -19.156 1 24.55 39 PRO B CA 1
ATOM 1601 C C . PRO B 1 39 ? -34.344 25.172 -19.719 1 24.55 39 PRO B C 1
ATOM 1603 O O . PRO B 1 39 ? -33.25 24.625 -19.781 1 24.55 39 PRO B O 1
ATOM 1606 N N . VAL B 1 40 ? -34.5 25.922 -20.688 1 25.11 40 VAL B N 1
ATOM 1607 C CA . VAL B 1 40 ? -33.625 26.938 -21.219 1 25.11 40 VAL B CA 1
ATOM 1608 C C . VAL B 1 40 ? -33 27.766 -20.078 1 25.11 40 VAL B C 1
ATOM 1610 O O . VAL B 1 40 ? -33.75 28.406 -19.312 1 25.11 40 VAL B O 1
ATOM 1613 N N . VAL B 1 41 ? -32.062 27.203 -19.359 1 25.95 41 VAL B N 1
ATOM 1614 C CA . VAL B 1 41 ? -31.359 27.891 -18.297 1 25.95 41 VAL B CA 1
ATOM 1615 C C . VAL B 1 41 ? -30.938 29.281 -18.766 1 25.95 41 VAL B C 1
ATOM 1617 O O . VAL B 1 41 ? -30.281 29.438 -19.797 1 25.95 41 VAL B O 1
ATOM 1620 N N . ASP B 1 42 ? -31.75 30.219 -18.688 1 27.98 42 ASP B N 1
ATOM 1621 C CA . ASP B 1 42 ? -31.359 31.625 -18.719 1 27.98 42 ASP B CA 1
ATOM 1622 C C . ASP B 1 42 ? -30.031 31.844 -17.984 1 27.98 42 ASP B C 1
ATOM 1624 O O . ASP B 1 42 ? -29.719 31.109 -17.047 1 27.98 42 ASP B O 1
ATOM 1628 N N . ASP B 1 43 ? -29.047 32.625 -18.578 1 28.91 43 ASP B N 1
ATOM 1629 C CA . ASP B 1 43 ? -27.688 33.094 -18.25 1 28.91 43 ASP B CA 1
ATOM 1630 C C . ASP B 1 43 ? -27.641 33.719 -16.859 1 28.91 43 ASP B C 1
ATOM 1632 O O . ASP B 1 43 ? -27 34.75 -16.672 1 28.91 43 ASP B O 1
ATOM 1636 N N . ASP B 1 44 ? -28.641 33.625 -16.016 1 31.64 44 ASP B N 1
ATOM 1637 C CA . ASP B 1 44 ? -28.391 34.375 -14.773 1 31.64 44 ASP B CA 1
ATOM 1638 C C . ASP B 1 44 ? -27 34.062 -14.227 1 31.64 44 ASP B C 1
ATOM 1640 O O . ASP B 1 44 ? -26.453 32.969 -14.461 1 31.64 44 ASP B O 1
ATOM 1644 N N . GLY B 1 45 ? -26.156 35.156 -13.812 1 29.25 45 GLY B N 1
ATOM 1645 C CA . GLY B 1 45 ? -24.828 35.188 -13.242 1 29.25 45 GLY B CA 1
ATOM 1646 C C . GLY B 1 45 ? -24.594 34.094 -12.227 1 29.25 45 GLY B C 1
ATOM 1647 O O . GLY B 1 45 ? -24.703 34.312 -11.016 1 29.25 45 GLY B O 1
ATOM 1648 N N . ASP B 1 46 ? -25.188 33 -12.305 1 33.91 46 ASP B N 1
ATOM 1649 C CA . ASP B 1 46 ? -24.969 31.906 -11.367 1 33.91 46 ASP B CA 1
ATOM 1650 C C . ASP B 1 46 ? -23.484 31.734 -11.078 1 33.91 46 ASP B C 1
ATOM 1652 O O . ASP B 1 46 ? -22.688 31.5 -12 1 33.91 46 ASP B O 1
ATOM 1656 N N . LYS B 1 47 ? -22.969 32.469 -10.086 1 33.25 47 LYS B N 1
ATOM 1657 C CA . LYS B 1 47 ? -21.688 32.156 -9.461 1 33.25 47 LYS B CA 1
ATOM 1658 C C . LYS B 1 47 ? -21.391 30.656 -9.555 1 33.25 47 LYS B C 1
ATOM 1660 O O . LYS B 1 47 ? -22.078 29.844 -8.938 1 33.25 47 LYS B O 1
ATOM 1665 N N . LEU B 1 48 ? -21.172 30.094 -10.609 1 33.09 48 LEU B N 1
ATOM 1666 C CA . LEU B 1 48 ? -20.484 28.812 -10.766 1 33.09 48 LEU B CA 1
ATOM 1667 C C . LEU B 1 48 ? -19.484 28.594 -9.641 1 33.09 48 LEU B C 1
ATOM 1669 O O . LEU B 1 48 ? -18.438 29.266 -9.594 1 33.09 48 LEU B O 1
ATOM 1673 N N . TRP B 1 49 ? -19.938 28.469 -8.375 1 35.94 49 TRP B N 1
ATOM 1674 C CA . TRP B 1 49 ? -19.031 27.859 -7.41 1 35.94 49 TRP B CA 1
ATOM 1675 C C . TRP B 1 49 ? -18 26.969 -8.117 1 35.94 49 TRP B C 1
ATOM 1677 O O . TRP B 1 49 ? -18.359 25.984 -8.766 1 35.94 49 TRP B O 1
ATOM 1687 N N . GLU B 1 50 ? -17.188 27.422 -8.938 1 37.47 50 GLU B N 1
ATOM 1688 C CA . GLU B 1 50 ? -15.992 26.672 -9.312 1 37.47 50 GLU B CA 1
ATOM 1689 C C . GLU B 1 50 ? -15.586 25.688 -8.227 1 37.47 50 GLU B C 1
ATOM 1691 O O . GLU B 1 50 ? -15.133 26.094 -7.152 1 37.47 50 GLU B O 1
ATOM 1696 N N . ASP B 1 51 ? -16.422 24.797 -7.75 1 39.28 51 ASP B N 1
ATOM 1697 C CA . ASP B 1 51 ? -16.062 23.703 -6.852 1 39.28 51 ASP B CA 1
ATOM 1698 C C . ASP B 1 51 ? -14.625 23.25 -7.078 1 39.28 51 ASP B C 1
ATOM 1700 O O . ASP B 1 51 ? -14.328 22.594 -8.078 1 39.28 51 ASP B O 1
ATOM 1704 N N . VAL B 1 52 ? -13.562 24.016 -7.082 1 43.84 52 VAL B N 1
ATOM 1705 C CA . VAL B 1 52 ? -12.164 23.594 -7.051 1 43.84 52 VAL B CA 1
ATOM 1706 C C . VAL B 1 52 ? -12.039 22.281 -6.277 1 43.84 52 VAL B C 1
ATOM 1708 O O . VAL B 1 52 ? -12.18 22.25 -5.055 1 43.84 52 VAL B O 1
ATOM 1711 N N . THR B 1 53 ? -12.688 21.297 -6.711 1 53.16 53 THR B N 1
ATOM 1712 C CA . THR B 1 53 ? -12.523 19.984 -6.082 1 53.16 53 THR B CA 1
ATOM 1713 C C . THR B 1 53 ? -11.086 19.781 -5.621 1 53.16 53 THR B C 1
ATOM 1715 O O . THR B 1 53 ? -10.156 19.859 -6.422 1 53.16 53 THR B O 1
ATOM 1718 N N . VAL B 1 54 ? -10.766 20.297 -4.48 1 61.62 54 VAL B N 1
ATOM 1719 C CA . VAL B 1 54 ? -9.5 20.094 -3.787 1 61.62 54 VAL B CA 1
ATOM 1720 C C . VAL B 1 54 ? -9.078 18.625 -3.902 1 61.62 54 VAL B C 1
ATOM 1722 O O . VAL B 1 54 ? -9.812 17.734 -3.469 1 61.62 54 VAL B O 1
ATOM 1725 N N . ALA B 1 55 ? -8.07 18.328 -4.707 1 86.12 55 ALA B N 1
ATOM 1726 C CA . ALA B 1 55 ? -7.59 16.969 -4.918 1 86.12 55 ALA B CA 1
ATOM 1727 C C . ALA B 1 55 ? -6.855 16.453 -3.686 1 86.12 55 ALA B C 1
ATOM 1729 O O . ALA B 1 55 ? -5.941 17.109 -3.178 1 86.12 55 ALA B O 1
ATOM 1730 N N . ASN B 1 56 ? -7.418 15.477 -2.959 1 95.88 56 ASN B N 1
ATOM 1731 C CA . ASN B 1 56 ? -6.793 14.805 -1.823 1 95.88 56 ASN B CA 1
ATOM 1732 C C . ASN B 1 56 ? -5.727 13.812 -2.277 1 95.88 56 ASN B C 1
ATOM 1734 O O . ASN B 1 56 ? -5.734 13.367 -3.426 1 95.88 56 ASN B O 1
ATOM 1738 N N . LYS B 1 57 ? -4.785 13.633 -1.387 1 97.69 57 LYS B N 1
ATOM 1739 C CA . LYS B 1 57 ? -3.756 12.625 -1.635 1 97.69 57 LYS B CA 1
ATOM 1740 C C . LYS B 1 57 ? -3.357 11.922 -0.343 1 97.69 57 LYS B C 1
ATOM 1742 O O . LYS B 1 57 ? -3.664 12.391 0.752 1 97.69 57 LYS B O 1
ATOM 1747 N N . MET B 1 58 ? -2.779 10.773 -0.53 1 98.25 58 MET B N 1
ATOM 1748 C CA . MET B 1 58 ? -2.131 10.062 0.565 1 98.25 58 MET B CA 1
ATOM 1749 C C . MET B 1 58 ? -0.623 10.289 0.55 1 98.25 58 MET B C 1
ATOM 1751 O O . MET B 1 58 ? 0.025 10.117 -0.483 1 98.25 58 MET B O 1
ATOM 1755 N N . VAL B 1 59 ? -0.06 10.742 1.662 1 98.62 59 VAL B N 1
ATOM 1756 C CA . VAL B 1 59 ? 1.382 10.922 1.803 1 98.62 59 VAL B CA 1
ATOM 1757 C C . VAL B 1 59 ? 1.934 9.883 2.779 1 98.62 59 VAL B C 1
ATOM 1759 O O . VAL B 1 59 ? 1.485 9.805 3.926 1 98.62 59 VAL B O 1
ATOM 1762 N N . ILE B 1 60 ? 2.875 9.125 2.295 1 98.81 60 ILE B N 1
ATOM 1763 C CA . ILE B 1 60 ? 3.508 8.086 3.1 1 98.81 60 ILE B CA 1
ATOM 1764 C C . ILE B 1 60 ? 4.914 8.523 3.496 1 98.81 60 ILE B C 1
ATOM 1766 O O . ILE B 1 60 ? 5.719 8.898 2.639 1 98.81 60 ILE B O 1
ATOM 1770 N N . VAL B 1 61 ? 5.215 8.5 4.75 1 98.88 61 VAL B N 1
ATOM 1771 C CA . VAL B 1 61 ? 6.504 8.922 5.285 1 98.88 61 VAL B CA 1
ATOM 1772 C C . VAL B 1 61 ? 7.297 7.695 5.738 1 98.88 61 VAL B C 1
ATOM 1774 O O . VAL B 1 61 ? 6.828 6.922 6.578 1 98.88 61 VAL B O 1
ATOM 1777 N N . ILE B 1 62 ? 8.484 7.547 5.215 1 98.56 62 ILE B N 1
ATOM 1778 C CA . ILE B 1 62 ? 9.328 6.398 5.516 1 98.56 62 ILE B CA 1
ATOM 1779 C C . ILE B 1 62 ? 10.453 6.816 6.461 1 98.56 62 ILE B C 1
ATOM 1781 O O . ILE B 1 62 ? 11.062 7.871 6.277 1 98.56 62 ILE B O 1
ATOM 1785 N N . ASN B 1 63 ? 10.68 6.039 7.48 1 97.69 63 ASN B N 1
ATOM 1786 C CA . ASN B 1 63 ? 11.836 6.215 8.359 1 97.69 63 ASN B CA 1
ATOM 1787 C C . ASN B 1 63 ? 13.133 5.797 7.668 1 97.69 63 ASN B C 1
ATOM 1789 O O . ASN B 1 63 ? 13.531 4.637 7.746 1 97.69 63 ASN B O 1
ATOM 1793 N N . SER B 1 64 ? 13.758 6.723 7.082 1 96.5 64 SER B N 1
ATOM 1794 C CA . SER B 1 64 ? 14.961 6.418 6.312 1 96.5 64 SER B CA 1
ATOM 1795 C C . SER B 1 64 ? 16.141 6.129 7.23 1 96.5 64 SER B C 1
ATOM 1797 O O . SER B 1 64 ? 17.141 5.547 6.801 1 96.5 64 SER B O 1
ATOM 1799 N N . GLY B 1 65 ? 16.031 6.512 8.453 1 95 65 GLY B N 1
ATOM 1800 C CA . GLY B 1 65 ? 17.094 6.258 9.406 1 95 65 GLY B CA 1
ATOM 1801 C C . GLY B 1 65 ? 17.297 4.781 9.695 1 95 65 GLY B C 1
ATOM 1802 O O . GLY B 1 65 ? 18.359 4.383 10.188 1 95 65 GLY B O 1
ATOM 1803 N N . LEU B 1 66 ? 16.359 3.939 9.359 1 94 66 LEU B N 1
ATOM 1804 C CA . LEU B 1 66 ? 16.438 2.508 9.633 1 94 66 LEU B CA 1
ATOM 1805 C C . LEU B 1 66 ? 17.156 1.779 8.508 1 94 66 LEU B C 1
ATOM 1807 O O . LEU B 1 66 ? 17.469 0.591 8.633 1 94 66 LEU B O 1
ATOM 1811 N N . ASN B 1 67 ? 17.391 2.389 7.387 1 92.88 67 ASN B N 1
ATOM 1812 C CA . ASN B 1 67 ? 18.141 1.841 6.258 1 92.88 67 ASN B CA 1
ATOM 1813 C C . ASN B 1 67 ? 17.562 0.499 5.809 1 92.88 67 ASN B C 1
ATOM 1815 O O . ASN B 1 67 ? 18.297 -0.477 5.668 1 92.88 67 ASN B O 1
ATOM 1819 N N . MET B 1 68 ? 16.312 0.526 5.605 1 92.81 68 MET B N 1
ATOM 1820 C CA . MET B 1 68 ? 15.633 -0.688 5.16 1 92.81 68 MET B CA 1
ATOM 1821 C C . MET B 1 68 ? 15.914 -0.961 3.688 1 92.81 68 MET B C 1
ATOM 1823 O O . MET B 1 68 ? 16.219 -0.039 2.928 1 92.81 68 MET B O 1
ATOM 1827 N N . SER B 1 69 ? 15.82 -2.26 3.334 1 93.44 69 SER B N 1
ATOM 1828 C CA . SER B 1 69 ? 15.914 -2.609 1.921 1 93.44 69 SER B CA 1
ATOM 1829 C C . SER B 1 69 ? 14.758 -2.006 1.127 1 93.44 69 SER B C 1
ATOM 1831 O O . SER B 1 69 ? 13.758 -1.582 1.705 1 93.44 69 SER B O 1
ATOM 1833 N N . ILE B 1 70 ? 14.883 -1.995 -0.146 1 95.38 70 ILE B N 1
ATOM 1834 C CA . ILE B 1 70 ? 13.852 -1.439 -1.015 1 95.38 70 ILE B CA 1
ATOM 1835 C C . ILE B 1 70 ? 12.555 -2.236 -0.855 1 95.38 70 ILE B C 1
ATOM 1837 O O . ILE B 1 70 ? 11.477 -1.658 -0.737 1 95.38 70 ILE B O 1
ATOM 1841 N N . GLY B 1 71 ? 12.664 -3.553 -0.822 1 95.38 71 GLY B N 1
ATOM 1842 C CA . GLY B 1 71 ? 11.5 -4.402 -0.659 1 95.38 71 GLY B CA 1
ATOM 1843 C C . GLY B 1 71 ? 10.781 -4.184 0.66 1 95.38 71 GLY B C 1
ATOM 1844 O O . GLY B 1 71 ? 9.547 -4.109 0.699 1 95.38 71 GLY B O 1
ATOM 1845 N N . LYS B 1 72 ? 11.531 -4.094 1.688 1 93.69 72 LYS B N 1
ATOM 1846 C CA . LYS B 1 72 ? 10.945 -3.85 3.002 1 93.69 72 LYS B CA 1
ATOM 1847 C C . LYS B 1 72 ? 10.32 -2.461 3.072 1 93.69 72 LYS B C 1
ATOM 1849 O O . LYS B 1 72 ? 9.242 -2.291 3.645 1 93.69 72 LYS B O 1
ATOM 1854 N N . THR B 1 73 ? 11.016 -1.489 2.502 1 96.12 73 THR B N 1
ATOM 1855 C CA . THR B 1 73 ? 10.453 -0.147 2.42 1 96.12 73 THR B CA 1
ATOM 1856 C C . THR B 1 73 ? 9.102 -0.17 1.702 1 96.12 73 THR B C 1
ATOM 1858 O O . THR B 1 73 ? 8.125 0.405 2.186 1 96.12 73 THR B O 1
ATOM 1861 N N . ALA B 1 74 ? 9.047 -0.847 0.623 1 97.62 74 ALA B N 1
ATOM 1862 C CA . ALA B 1 74 ? 7.832 -0.948 -0.176 1 97.62 74 ALA B CA 1
ATOM 1863 C C . ALA B 1 74 ? 6.73 -1.67 0.594 1 97.62 74 ALA B C 1
ATOM 1865 O O . ALA B 1 74 ? 5.57 -1.253 0.567 1 97.62 74 ALA B O 1
ATOM 1866 N N . SER B 1 75 ? 7.066 -2.723 1.273 1 96.75 75 SER B N 1
ATOM 1867 C CA . SER B 1 75 ? 6.07 -3.463 2.041 1 96.75 75 SER B CA 1
ATOM 1868 C C . SER B 1 75 ? 5.531 -2.629 3.197 1 96.75 75 SER B C 1
ATOM 1870 O O . SER B 1 75 ? 4.336 -2.672 3.496 1 96.75 75 SER B O 1
ATOM 1872 N N . GLN B 1 76 ? 6.387 -1.899 3.848 1 96.81 76 GLN B N 1
ATOM 1873 C CA . GLN B 1 76 ? 5.945 -1.046 4.945 1 96.81 76 GLN B CA 1
ATOM 1874 C C . GLN B 1 76 ? 5.09 0.11 4.434 1 96.81 76 GLN B C 1
ATOM 1876 O O . GLN B 1 76 ? 4.137 0.524 5.098 1 96.81 76 GLN B O 1
ATOM 1881 N N . ALA B 1 77 ? 5.457 0.64 3.273 1 98.25 77 ALA B N 1
ATOM 1882 C CA . ALA B 1 77 ? 4.613 1.654 2.646 1 98.25 77 ALA B CA 1
ATOM 1883 C C . ALA B 1 77 ? 3.223 1.103 2.346 1 98.25 77 ALA B C 1
ATOM 1885 O O . ALA B 1 77 ? 2.217 1.773 2.588 1 98.25 77 ALA B O 1
ATOM 1886 N N . ALA B 1 78 ? 3.193 -0.072 1.809 1 98.44 78 ALA B N 1
ATOM 1887 C CA . ALA B 1 78 ? 1.92 -0.726 1.521 1 98.44 78 ALA B CA 1
ATOM 1888 C C . ALA B 1 78 ? 1.117 -0.949 2.799 1 98.44 78 ALA B C 1
ATOM 1890 O O . ALA B 1 78 ? -0.102 -0.761 2.814 1 98.44 78 ALA B O 1
ATOM 1891 N N . HIS B 1 79 ? 1.745 -1.337 3.865 1 97.81 79 HIS B N 1
ATOM 1892 C CA . HIS B 1 79 ? 1.089 -1.484 5.16 1 97.81 79 HIS B CA 1
ATOM 1893 C C . HIS B 1 7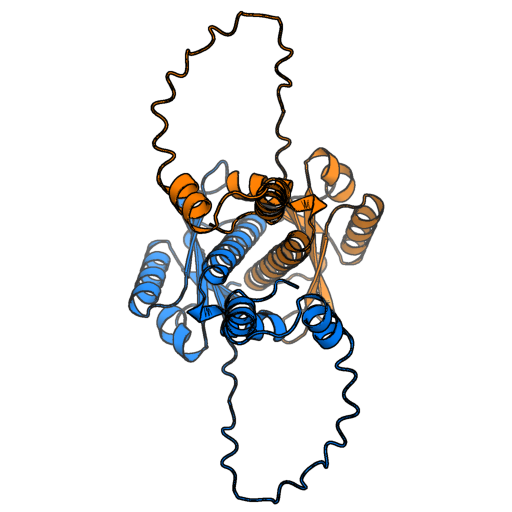9 ? 0.475 -0.166 5.617 1 97.81 79 HIS B C 1
ATOM 1895 O O . HIS B 1 79 ? -0.683 -0.129 6.039 1 97.81 79 HIS B O 1
ATOM 1901 N N . ALA B 1 80 ? 1.277 0.862 5.531 1 98.44 80 ALA B N 1
ATOM 1902 C CA . ALA B 1 80 ? 0.815 2.176 5.969 1 98.44 80 ALA B CA 1
ATOM 1903 C C . ALA B 1 80 ? -0.392 2.633 5.156 1 98.44 80 ALA B C 1
ATOM 1905 O O . ALA B 1 80 ? -1.374 3.127 5.715 1 98.44 80 ALA B O 1
ATOM 1906 N N . ALA B 1 81 ? -0.312 2.443 3.848 1 98.56 81 ALA B N 1
ATOM 1907 C CA . ALA B 1 81 ? -1.395 2.855 2.959 1 98.56 81 ALA B CA 1
ATOM 1908 C C . ALA B 1 81 ? -2.68 2.096 3.27 1 98.56 81 ALA B C 1
ATOM 1910 O O . ALA B 1 81 ? -3.746 2.699 3.416 1 98.56 81 ALA B O 1
ATOM 1911 N N . LEU B 1 82 ? -2.604 0.806 3.383 1 98.06 82 LEU B N 1
ATOM 1912 C CA . LEU B 1 82 ? -3.777 -0.02 3.648 1 98.06 82 LEU B CA 1
ATOM 1913 C C . LEU B 1 82 ? -4.355 0.283 5.027 1 98.06 82 LEU B C 1
ATOM 1915 O O . LEU B 1 82 ? -5.574 0.364 5.188 1 98.06 82 LEU B O 1
ATOM 1919 N N . GLY B 1 83 ? -3.494 0.405 5.992 1 97.44 83 GLY B N 1
ATOM 1920 C CA . GLY B 1 83 ? -3.957 0.743 7.328 1 97.44 83 GLY B CA 1
ATOM 1921 C C . GLY B 1 83 ? -4.746 2.037 7.379 1 97.44 83 GLY B C 1
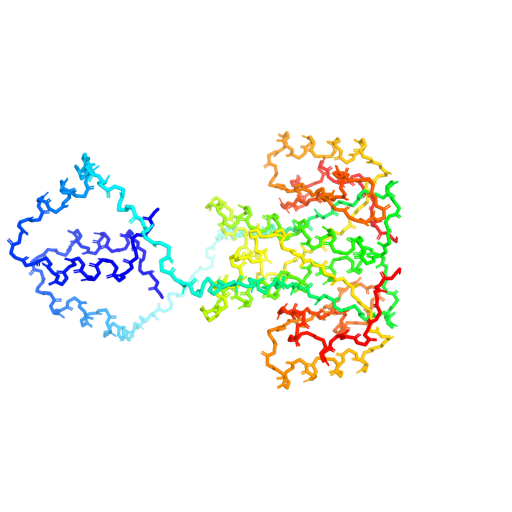ATOM 1922 O O . GLY B 1 83 ? -5.832 2.088 7.961 1 97.44 83 GLY B O 1
ATOM 1923 N N . LEU B 1 84 ? -4.176 3.029 6.77 1 98.44 84 LEU B N 1
ATOM 1924 C CA . LEU B 1 84 ? -4.871 4.309 6.75 1 98.44 84 LEU B CA 1
ATOM 1925 C C . LEU B 1 84 ? -6.203 4.195 6.016 1 98.44 84 LEU B C 1
ATOM 1927 O O . LEU B 1 84 ? -7.215 4.73 6.469 1 98.44 84 LEU B O 1
ATOM 1931 N N . TYR B 1 85 ? -6.176 3.529 4.895 1 97.62 85 TYR B N 1
ATOM 1932 C CA . TYR B 1 85 ? -7.383 3.322 4.109 1 97.62 85 TYR B CA 1
ATOM 1933 C C . TYR B 1 85 ? -8.484 2.686 4.953 1 97.62 85 TYR B C 1
ATOM 1935 O O . TYR B 1 85 ? -9.633 3.123 4.918 1 97.62 85 TYR B O 1
ATOM 1943 N N . GLU B 1 86 ? -8.156 1.711 5.711 1 95.5 86 GLU B N 1
ATOM 1944 C CA . GLU B 1 86 ? -9.125 1.017 6.551 1 95.5 86 GLU B CA 1
ATOM 1945 C C . GLU B 1 86 ? -9.688 1.94 7.629 1 95.5 86 GLU B C 1
ATOM 1947 O O . GLU B 1 86 ? -10.883 1.925 7.91 1 95.5 86 GLU B O 1
ATOM 1952 N N . VAL B 1 87 ? -8.82 2.715 8.195 1 95.75 87 VAL B N 1
ATOM 1953 C CA . VAL B 1 87 ? -9.242 3.68 9.203 1 95.75 87 VAL B CA 1
ATOM 1954 C C . VAL B 1 87 ? -10.211 4.688 8.594 1 95.75 87 VAL B C 1
ATOM 1956 O O . VAL B 1 87 ? -11.258 4.984 9.172 1 95.75 87 VAL B O 1
ATOM 1959 N N . MET B 1 88 ? -9.914 5.082 7.457 1 97.06 88 MET B N 1
ATOM 1960 C CA . MET B 1 88 ? -10.703 6.117 6.797 1 97.06 88 MET B CA 1
ATOM 1961 C C . MET B 1 88 ? -12.055 5.566 6.348 1 97.06 88 MET B C 1
ATOM 1963 O O . MET B 1 88 ? -13.055 6.277 6.371 1 97.06 88 MET B O 1
ATOM 1967 N N . LYS B 1 89 ? -12.023 4.398 5.945 1 94.56 89 LYS B N 1
ATOM 1968 C CA . LYS B 1 89 ? -13.258 3.783 5.457 1 94.56 89 LYS B CA 1
ATOM 1969 C C . LYS B 1 89 ? -14.312 3.711 6.562 1 94.56 89 LYS B C 1
ATOM 1971 O O . LYS B 1 89 ? -15.508 3.699 6.285 1 94.56 89 LYS B O 1
ATOM 1976 N N . GLU B 1 90 ? -13.891 3.637 7.766 1 93.94 90 GLU B N 1
ATOM 1977 C CA . GLU B 1 90 ? -14.797 3.547 8.906 1 93.94 90 GLU B CA 1
ATOM 1978 C C . GLU B 1 90 ? -15.289 4.926 9.328 1 93.94 90 GLU B C 1
ATOM 1980 O O . GLU B 1 90 ? -16.172 5.043 10.18 1 93.94 90 GLU B O 1
ATOM 1985 N N . ARG B 1 91 ? -14.75 5.902 8.734 1 95.19 91 ARG B N 1
ATOM 1986 C CA . ARG B 1 91 ? -15.102 7.277 9.078 1 95.19 91 ARG B CA 1
ATOM 1987 C C . ARG B 1 91 ? -16.094 7.859 8.07 1 95.19 91 ARG B C 1
ATOM 1989 O O . ARG B 1 91 ? -15.719 8.141 6.926 1 95.19 91 ARG B O 1
ATOM 1996 N N . GLU B 1 92 ? -17.266 8.172 8.578 1 93.62 92 GLU B N 1
ATOM 1997 C CA . GLU B 1 92 ? -18.312 8.688 7.703 1 93.62 92 GLU B CA 1
ATOM 1998 C C . GLU B 1 92 ? -17.969 10.07 7.164 1 93.62 92 GLU B C 1
ATOM 2000 O O . GLU B 1 92 ? -18.297 10.398 6.027 1 93.62 92 GLU B O 1
ATOM 2005 N N . ASP B 1 93 ? -17.312 10.891 7.996 1 94.94 93 ASP B N 1
ATOM 2006 C CA . ASP B 1 93 ? -17 12.266 7.621 1 94.94 93 ASP B CA 1
ATOM 2007 C C . ASP B 1 93 ? -15.984 12.305 6.484 1 94.94 93 ASP B C 1
ATOM 2009 O O . ASP B 1 93 ? -15.797 13.336 5.84 1 94.94 93 ASP B O 1
ATOM 2013 N N . LEU B 1 94 ? -15.367 11.141 6.145 1 96.06 94 LEU B N 1
ATOM 2014 C CA . LEU B 1 94 ? -14.344 11.102 5.109 1 96.06 94 LEU B CA 1
ATOM 2015 C C . LEU B 1 94 ? -14.836 10.359 3.873 1 96.06 94 LEU B C 1
ATOM 2017 O O . LEU B 1 94 ? -14.094 10.203 2.9 1 96.06 94 LEU B O 1
ATOM 2021 N N . SER B 1 95 ? -16.016 9.906 3.842 1 95 95 SER B N 1
ATOM 2022 C CA . SER B 1 95 ? -16.547 9.047 2.793 1 95 95 SER B CA 1
ATOM 2023 C C . SER B 1 95 ? -16.469 9.719 1.43 1 95 95 SER B C 1
ATOM 2025 O O . SER B 1 95 ? -16 9.125 0.457 1 95 95 SER B O 1
ATOM 2027 N N . TYR B 1 96 ? -16.891 10.953 1.383 1 94.5 96 TYR B N 1
ATOM 2028 C CA . TYR B 1 96 ? -16.891 11.688 0.12 1 94.5 96 TYR B CA 1
ATOM 2029 C C . TYR B 1 96 ? -15.477 11.883 -0.391 1 94.5 96 TYR B C 1
ATOM 2031 O O . TYR B 1 96 ? -15.195 11.68 -1.575 1 94.5 96 TYR B O 1
ATOM 2039 N N . ASP B 1 97 ? -14.609 12.266 0.513 1 95.12 97 ASP B N 1
ATOM 2040 C CA . ASP B 1 97 ? -13.211 12.5 0.148 1 95.12 97 ASP B CA 1
ATOM 2041 C C . ASP B 1 97 ? -12.555 11.219 -0.363 1 95.12 97 ASP B C 1
ATOM 2043 O O . ASP B 1 97 ? -11.789 11.25 -1.323 1 95.12 97 ASP B O 1
ATOM 2047 N N . LEU B 1 98 ? -12.859 10.133 0.286 1 95.25 98 LEU B N 1
ATOM 2048 C CA . LEU B 1 98 ? -12.289 8.852 -0.098 1 95.25 98 LEU B CA 1
ATOM 2049 C C . LEU B 1 98 ? -12.773 8.43 -1.482 1 95.25 98 LEU B C 1
ATOM 2051 O O . LEU B 1 98 ? -11.992 7.957 -2.305 1 95.25 98 LEU B O 1
ATOM 2055 N N . ILE B 1 99 ? -14.008 8.617 -1.744 1 93.44 99 ILE B N 1
ATOM 2056 C CA . ILE B 1 99 ? -14.586 8.25 -3.033 1 93.44 99 ILE B CA 1
ATOM 2057 C C . ILE B 1 99 ? -13.969 9.109 -4.137 1 93.44 99 ILE B C 1
ATOM 2059 O O . ILE B 1 99 ? -13.539 8.586 -5.168 1 93.44 99 ILE B O 1
ATOM 2063 N N . THR B 1 100 ? -13.945 10.391 -3.916 1 94.5 100 THR B N 1
ATOM 2064 C CA . THR B 1 100 ? -13.398 11.312 -4.898 1 94.5 100 THR B CA 1
ATOM 2065 C C . THR B 1 100 ? -11.922 11.016 -5.16 1 94.5 100 THR B C 1
ATOM 2067 O O . THR B 1 100 ? -11.477 11.008 -6.309 1 94.5 100 THR B O 1
ATOM 2070 N N . TRP B 1 101 ? -11.203 10.781 -4.129 1 95.69 101 TRP B N 1
ATOM 2071 C CA . TRP B 1 101 ? -9.789 10.43 -4.246 1 95.69 101 TRP B CA 1
ATOM 2072 C C . TRP B 1 101 ? -9.602 9.172 -5.082 1 95.69 101 TRP B C 1
ATOM 2074 O O . TRP B 1 101 ? -8.734 9.117 -5.957 1 95.69 101 TRP B O 1
ATOM 2084 N N . ASN B 1 102 ? -10.391 8.195 -4.789 1 92.62 102 ASN B N 1
ATOM 2085 C CA . ASN B 1 102 ? -10.32 6.945 -5.535 1 92.62 102 ASN B CA 1
ATOM 2086 C C . ASN B 1 102 ? -10.633 7.156 -7.016 1 92.62 102 ASN B C 1
ATOM 2088 O O . ASN B 1 102 ? -9.969 6.586 -7.883 1 92.62 102 ASN B O 1
ATOM 2092 N N . GLU B 1 103 ? -11.562 7.965 -7.301 1 91.12 103 GLU B N 1
ATOM 2093 C CA . GLU B 1 103 ? -11.984 8.227 -8.672 1 91.12 103 GLU B CA 1
ATOM 2094 C C . GLU B 1 103 ? -10.922 9.023 -9.43 1 91.12 103 GLU B C 1
ATOM 2096 O O . GLU B 1 103 ? -10.883 8.984 -10.664 1 91.12 103 GLU B O 1
ATOM 2101 N N . GLN B 1 104 ? -10.148 9.727 -8.672 1 91.19 104 GLN B N 1
ATOM 2102 C CA . GLN B 1 104 ? -9.148 10.586 -9.297 1 91.19 104 GLN B CA 1
ATOM 2103 C C . GLN B 1 104 ? -7.801 9.883 -9.406 1 91.19 104 GLN B C 1
ATOM 2105 O O . GLN B 1 104 ? -6.773 10.523 -9.617 1 91.19 104 GLN B O 1
ATOM 2110 N N . GLY B 1 105 ? -7.719 8.578 -9.117 1 89.69 105 GLY B N 1
ATOM 2111 C CA . GLY B 1 105 ? -6.5 7.816 -9.344 1 89.69 105 GLY B CA 1
ATOM 2112 C C . GLY B 1 105 ? -5.762 7.469 -8.062 1 89.69 105 GLY B C 1
ATOM 2113 O O . GLY B 1 105 ? -4.688 6.867 -8.102 1 89.69 105 GLY B O 1
ATOM 2114 N N . SER B 1 106 ? -6.289 7.973 -6.906 1 94.81 106 SER B N 1
ATOM 2115 C CA . SER B 1 106 ? -5.746 7.609 -5.602 1 94.81 106 SER B CA 1
ATOM 2116 C C . SER B 1 106 ? -4.273 7.996 -5.488 1 94.81 106 SER B C 1
ATOM 2118 O O . SER B 1 106 ? -3.43 7.156 -5.164 1 94.81 106 SER B O 1
ATOM 2120 N N . ARG B 1 107 ? -3.986 9.242 -5.664 1 94.38 107 ARG B N 1
ATOM 2121 C CA . ARG B 1 107 ? -2.621 9.75 -5.68 1 94.38 107 ARG B CA 1
ATOM 2122 C C . ARG B 1 107 ? -1.9 9.422 -4.375 1 94.38 107 ARG B C 1
ATOM 2124 O O . ARG B 1 107 ? -2.438 9.656 -3.289 1 94.38 107 ARG B O 1
ATOM 2131 N N . LYS B 1 108 ? -0.745 8.875 -4.477 1 95.62 108 LYS B N 1
ATOM 2132 C CA . LYS B 1 108 ? 0.128 8.547 -3.352 1 95.62 108 LYS B CA 1
ATOM 2133 C C . LYS B 1 108 ? 1.534 9.102 -3.57 1 95.62 108 LYS B C 1
ATOM 2135 O O . LYS B 1 108 ? 2.088 8.992 -4.664 1 95.62 108 LYS B O 1
ATOM 2140 N N . ILE B 1 109 ? 2.07 9.703 -2.527 1 95.56 109 ILE B N 1
ATOM 2141 C CA . ILE B 1 109 ? 3.426 10.234 -2.541 1 95.56 109 ILE B CA 1
ATOM 2142 C C . ILE B 1 109 ? 4.215 9.68 -1.357 1 95.56 109 ILE B C 1
ATOM 2144 O O . ILE B 1 109 ? 3.68 9.562 -0.251 1 95.56 109 ILE B O 1
ATOM 2148 N N . VAL B 1 110 ? 5.488 9.352 -1.666 1 98.06 110 VAL B N 1
ATOM 2149 C CA . VAL B 1 110 ? 6.309 8.805 -0.593 1 98.06 110 VAL B CA 1
ATOM 2150 C C . VAL B 1 110 ? 7.457 9.758 -0.279 1 98.06 110 VAL B C 1
ATOM 2152 O O . VAL B 1 110 ? 8.234 10.125 -1.167 1 98.06 110 VAL B O 1
ATOM 2155 N N . VAL B 1 111 ? 7.555 10.172 0.961 1 98.56 111 VAL B N 1
ATOM 2156 C CA . VAL B 1 111 ? 8.602 11.078 1.422 1 98.56 111 VAL B CA 1
ATOM 2157 C C . VAL B 1 111 ? 9.406 10.414 2.539 1 98.56 111 VAL B C 1
ATOM 2159 O O . VAL B 1 111 ? 9.07 9.312 2.982 1 98.56 111 VAL B O 1
ATOM 2162 N N . ALA B 1 112 ? 10.516 11.07 2.947 1 98.44 112 ALA B N 1
ATOM 2163 C CA . ALA B 1 112 ? 11.438 10.453 3.898 1 98.44 112 ALA B CA 1
ATOM 2164 C C . ALA B 1 112 ? 11.562 11.297 5.164 1 98.44 112 ALA B C 1
ATOM 2166 O O . ALA B 1 112 ? 11.68 12.523 5.094 1 98.44 112 ALA B O 1
ATOM 2167 N N . ALA B 1 113 ? 11.414 10.648 6.297 1 98.19 113 ALA B N 1
ATOM 2168 C CA . ALA B 1 113 ? 11.922 11.188 7.555 1 98.19 113 ALA B CA 1
ATOM 2169 C C . ALA B 1 113 ? 13.328 10.664 7.852 1 98.19 113 ALA B C 1
ATOM 2171 O O . ALA B 1 113 ? 13.586 9.469 7.727 1 98.19 113 ALA B O 1
ATOM 2172 N N . LYS B 1 114 ? 14.164 11.484 8.305 1 97 114 LYS B N 1
ATOM 2173 C CA . LYS B 1 114 ? 15.578 11.148 8.438 1 97 114 LYS B CA 1
ATOM 2174 C C . LYS B 1 114 ? 15.797 10.141 9.57 1 97 114 LYS B C 1
ATOM 2176 O O . LYS B 1 114 ? 16.781 9.391 9.555 1 97 114 LYS B O 1
ATOM 2181 N N . ASN B 1 115 ? 15.016 10.203 10.578 1 96.19 115 ASN B N 1
ATOM 2182 C CA . ASN B 1 115 ? 15.117 9.305 11.719 1 96.19 115 ASN B CA 1
ATOM 2183 C C . ASN B 1 115 ? 13.789 9.188 12.461 1 96.19 115 ASN B C 1
ATOM 2185 O O . ASN B 1 115 ? 12.812 9.836 12.086 1 96.19 115 ASN B O 1
ATOM 2189 N N . THR B 1 116 ? 13.805 8.352 13.477 1 96.31 116 THR B N 1
ATOM 2190 C CA . THR B 1 116 ? 12.594 8.078 14.242 1 96.31 116 THR B CA 1
ATOM 2191 C C . THR B 1 116 ? 12.086 9.352 14.922 1 96.31 116 THR B C 1
ATOM 2193 O O . THR B 1 116 ? 10.875 9.586 14.984 1 96.31 116 THR B O 1
ATOM 2196 N N . ASN B 1 117 ? 12.992 10.172 15.406 1 97.25 117 ASN B N 1
ATOM 2197 C CA . ASN B 1 117 ? 12.586 11.414 16.047 1 97.25 117 ASN B CA 1
ATOM 2198 C C . ASN B 1 117 ? 11.82 12.328 15.102 1 97.25 117 ASN B C 1
ATOM 2200 O O . ASN B 1 117 ? 10.797 12.906 15.477 1 97.25 117 ASN B O 1
ATOM 2204 N N . GLU B 1 118 ? 12.336 12.453 13.938 1 97.88 118 GLU B N 1
ATOM 2205 C CA . GLU B 1 118 ? 11.641 13.258 12.945 1 97.88 118 GLU B CA 1
ATOM 2206 C C . GLU B 1 118 ? 10.273 12.664 12.609 1 97.88 118 GLU B C 1
ATOM 2208 O O . GLU B 1 118 ? 9.297 13.398 12.438 1 97.88 118 GLU B O 1
ATOM 2213 N N . LEU B 1 119 ? 10.219 11.391 12.477 1 98.06 119 LEU B N 1
ATOM 2214 C CA . LEU B 1 119 ? 8.953 10.711 12.195 1 98.06 119 LEU B CA 1
ATOM 2215 C C . LEU B 1 119 ? 7.938 10.969 13.305 1 98.06 119 LEU B C 1
ATOM 2217 O O . LEU B 1 119 ? 6.766 11.227 13.023 1 98.06 119 LEU B O 1
ATOM 2221 N N . ILE B 1 120 ? 8.359 10.961 14.516 1 97.75 120 ILE B N 1
ATOM 2222 C CA . ILE B 1 120 ? 7.492 11.219 15.664 1 97.75 120 ILE B CA 1
ATOM 2223 C C . ILE B 1 120 ? 6.988 12.656 15.617 1 97.75 120 ILE B C 1
ATOM 2225 O O . ILE B 1 120 ? 5.812 12.914 15.875 1 97.75 120 ILE B O 1
ATOM 2229 N N . LYS B 1 121 ? 7.855 13.5 15.336 1 97.88 121 LYS B N 1
ATOM 2230 C CA . LYS B 1 121 ? 7.477 14.906 15.234 1 97.88 121 LYS B CA 1
ATOM 2231 C C . LYS B 1 121 ? 6.402 15.117 14.172 1 97.88 121 LYS B C 1
ATOM 2233 O O . LYS B 1 121 ? 5.426 15.836 14.398 1 97.88 121 LYS B O 1
ATOM 2238 N N . VAL B 1 122 ? 6.637 14.531 13.047 1 98.38 122 VAL B N 1
ATOM 2239 C CA . VAL B 1 122 ? 5.68 14.633 11.953 1 98.38 122 VAL B CA 1
ATOM 2240 C C . VAL B 1 122 ? 4.34 14.047 12.375 1 98.38 122 VAL B C 1
ATOM 2242 O O . VAL B 1 122 ? 3.283 14.617 12.102 1 98.38 122 VAL B O 1
ATOM 2245 N N . CYS B 1 123 ? 4.418 12.945 13.023 1 98 123 CYS B N 1
ATOM 2246 C CA . CYS B 1 123 ? 3.201 12.312 13.523 1 98 123 CYS B CA 1
ATOM 2247 C C . CYS B 1 123 ? 2.465 13.242 14.484 1 98 123 CYS B C 1
ATOM 2249 O O . CYS B 1 123 ? 1.246 13.398 14.391 1 98 123 CYS B O 1
ATOM 2251 N N . SER B 1 124 ? 3.154 13.844 15.406 1 97.81 124 SER B N 1
ATOM 2252 C CA . SER B 1 124 ? 2.578 14.781 16.375 1 97.81 124 SER B CA 1
ATOM 2253 C C . SER B 1 124 ? 1.92 15.961 15.672 1 97.81 124 SER B C 1
ATOM 2255 O O . SER B 1 124 ? 0.824 16.375 16.047 1 97.81 124 SER B O 1
ATOM 2257 N N . GLU B 1 125 ? 2.619 16.422 14.703 1 97.62 125 GLU B N 1
ATOM 2258 C CA . GLU B 1 125 ? 2.064 17.531 13.938 1 97.62 125 GLU B CA 1
ATOM 2259 C C . GLU B 1 125 ? 0.754 17.141 13.258 1 97.62 125 GLU B C 1
ATOM 2261 O O . GLU B 1 125 ? -0.201 17.922 13.242 1 97.62 125 GLU B O 1
ATOM 2266 N N . GLY B 1 126 ? 0.711 15.93 12.68 1 97.88 126 GLY B N 1
ATOM 2267 C CA . GLY B 1 126 ? -0.518 15.438 12.078 1 97.88 126 GLY B CA 1
ATOM 2268 C C . GLY B 1 126 ? -1.67 15.344 13.062 1 97.88 126 GLY B C 1
ATOM 2269 O O . GLY B 1 126 ? -2.809 15.68 12.727 1 97.88 126 GLY B O 1
ATOM 2270 N N . LYS B 1 127 ? -1.351 14.953 14.234 1 96.75 127 LYS B N 1
ATOM 2271 C CA . LYS B 1 127 ? -2.352 14.875 15.297 1 96.75 127 LYS B CA 1
ATOM 2272 C C . LYS B 1 127 ? -2.885 16.25 15.648 1 96.75 127 LYS B C 1
ATOM 2274 O O . LYS B 1 127 ? -4.094 16.438 15.797 1 96.75 127 LYS B O 1
ATOM 2279 N N . ILE B 1 128 ? -2.043 17.188 15.781 1 96.62 128 ILE B N 1
ATOM 2280 C CA . ILE B 1 128 ? -2.396 18.562 16.125 1 96.62 128 ILE B CA 1
ATOM 2281 C C . ILE B 1 128 ? -3.305 19.141 15.055 1 96.62 128 ILE B C 1
ATOM 2283 O O . ILE B 1 128 ? -4.297 19.812 15.367 1 96.62 128 ILE B O 1
ATOM 2287 N N . GLN B 1 129 ? -3.012 18.844 13.828 1 96.31 129 GLN B N 1
ATOM 2288 C CA . GLN B 1 129 ? -3.754 19.391 12.703 1 96.31 129 GLN B CA 1
ATOM 2289 C C . GLN B 1 129 ? -4.988 18.547 12.391 1 96.31 129 GLN B C 1
ATOM 2291 O O . GLN B 1 129 ? -5.75 18.875 11.477 1 96.31 129 GLN B O 1
ATOM 2296 N N . LYS B 1 130 ? -5.133 17.406 13.047 1 96.06 130 LYS B N 1
ATOM 2297 C CA . LYS B 1 130 ? -6.285 16.516 12.945 1 96.06 130 LYS B CA 1
ATOM 2298 C C . LYS B 1 130 ? -6.395 15.906 11.547 1 96.06 130 LYS B C 1
ATOM 2300 O O . LYS B 1 130 ? -7.488 15.812 10.984 1 96.06 130 LYS B O 1
ATOM 2305 N N . VAL B 1 131 ? -5.309 15.633 11 1 97.25 131 VAL B N 1
ATOM 2306 C CA . VAL B 1 131 ? -5.262 14.93 9.719 1 97.25 131 VAL B CA 1
ATOM 2307 C C . VAL B 1 131 ? -5.301 13.422 9.953 1 97.25 131 VAL B C 1
ATOM 2309 O O . VAL B 1 131 ? -4.625 12.906 10.852 1 97.25 131 VAL B O 1
ATOM 2312 N N . PRO B 1 132 ? -6.164 12.719 9.211 1 98.06 132 PRO B N 1
ATOM 2313 C CA . PRO B 1 132 ? -6.141 11.266 9.359 1 98.06 132 PRO B CA 1
ATOM 2314 C C . PRO B 1 132 ? -4.754 10.672 9.109 1 98.06 132 PRO B C 1
ATOM 2316 O O . PRO B 1 132 ? -4.059 11.078 8.18 1 98.06 132 PRO B O 1
ATOM 2319 N N . PHE B 1 133 ? -4.363 9.703 9.984 1 98.44 133 PHE B N 1
ATOM 2320 C CA . PHE B 1 133 ? -3.049 9.094 9.828 1 98.44 133 PHE B CA 1
ATOM 2321 C C . PHE B 1 133 ? -3.059 7.652 10.336 1 98.44 133 PHE B C 1
ATOM 2323 O O . PHE B 1 133 ? -4.031 7.215 10.953 1 98.44 133 PHE B O 1
ATOM 2330 N N . PHE B 1 134 ? -2.043 6.875 10.008 1 98.31 134 PHE B N 1
ATOM 2331 C CA . PHE B 1 134 ? -1.824 5.504 10.461 1 98.31 134 PHE B CA 1
ATOM 2332 C C . PHE B 1 134 ? -0.335 5.219 10.617 1 98.31 134 PHE B C 1
ATOM 2334 O O . PHE B 1 134 ? 0.448 5.449 9.695 1 98.31 134 PHE B O 1
ATOM 2341 N N . CYS B 1 135 ? 0.049 4.695 11.75 1 97.38 135 CYS B N 1
ATOM 2342 C CA . CYS B 1 135 ? 1.438 4.395 12.078 1 97.38 135 CYS B CA 1
ATOM 2343 C C . CYS B 1 135 ? 1.739 2.916 11.859 1 97.38 135 CYS B C 1
ATOM 2345 O O . CYS B 1 135 ? 0.917 2.057 12.188 1 97.38 135 CYS B O 1
ATOM 2347 N N . VAL B 1 136 ? 2.9 2.691 11.344 1 96.94 136 VAL B N 1
ATOM 2348 C CA . VAL B 1 136 ? 3.332 1.318 11.109 1 96.94 136 VAL B CA 1
ATOM 2349 C C . VAL B 1 136 ? 4.617 1.041 11.883 1 96.94 136 VAL B C 1
ATOM 2351 O O . VAL B 1 136 ? 5.555 1.843 11.852 1 96.94 136 VAL B O 1
ATOM 2354 N N . HIS B 1 137 ? 4.605 -0.061 12.555 1 94.19 137 HIS B N 1
ATOM 2355 C CA . HIS B 1 137 ? 5.785 -0.566 13.25 1 94.19 137 HIS B CA 1
ATOM 2356 C C . HIS B 1 137 ? 6.164 -1.956 12.75 1 94.19 137 HIS B C 1
ATOM 2358 O O . HIS B 1 137 ? 5.293 -2.77 12.438 1 94.19 137 HIS B O 1
ATOM 2364 N N . ASP B 1 138 ? 7.492 -2.123 12.641 1 87.25 138 ASP B N 1
ATOM 2365 C CA . ASP B 1 138 ? 7.953 -3.443 12.227 1 87.25 138 ASP B CA 1
ATOM 2366 C C . ASP B 1 138 ? 7.867 -4.445 13.375 1 87.25 138 ASP B C 1
ATOM 2368 O O . ASP B 1 138 ? 8.445 -4.227 14.438 1 87.25 138 ASP B O 1
ATOM 2372 N N . ALA B 1 139 ? 6.93 -5.445 13.305 1 69 139 ALA B N 1
ATOM 2373 C CA . ALA B 1 139 ? 6.762 -6.422 14.383 1 69 139 ALA B CA 1
ATOM 2374 C C . ALA B 1 139 ? 7.961 -7.359 14.469 1 69 139 ALA B C 1
ATOM 2376 O O . ALA B 1 139 ? 8.203 -7.973 15.508 1 69 139 ALA B O 1
ATOM 2377 N N . GLY B 1 140 ? 8.727 -7.844 13.742 1 60.88 140 GLY B N 1
ATOM 2378 C CA . GLY B 1 140 ? 9.742 -8.852 13.992 1 60.88 140 GLY B CA 1
ATOM 2379 C C . GLY B 1 140 ? 10.109 -9.648 12.75 1 60.88 140 GLY B C 1
ATOM 2380 O O . GLY B 1 140 ? 9.484 -9.484 11.703 1 60.88 140 GLY B O 1
ATOM 2381 N N . LEU B 1 141 ? 11.078 -10.156 12.18 1 55.81 141 LEU B N 1
ATOM 2382 C CA . LEU B 1 141 ? 11.906 -11.102 11.438 1 55.81 141 LEU B CA 1
ATOM 2383 C C . LEU B 1 141 ? 12.836 -10.375 10.469 1 55.81 141 LEU B C 1
ATOM 2385 O O . LEU B 1 141 ? 13.586 -11.008 9.727 1 55.81 141 LEU B O 1
ATOM 2389 N N . THR B 1 142 ? 12.531 -9.102 10.609 1 56.59 142 THR B N 1
ATOM 2390 C CA . THR B 1 142 ? 13.227 -8.391 9.547 1 56.59 142 THR B CA 1
ATOM 2391 C C . THR B 1 142 ? 14.5 -7.742 10.078 1 56.59 142 THR B C 1
ATOM 2393 O O . THR B 1 142 ? 14.828 -7.879 11.258 1 56.59 142 THR B O 1
ATOM 2396 N N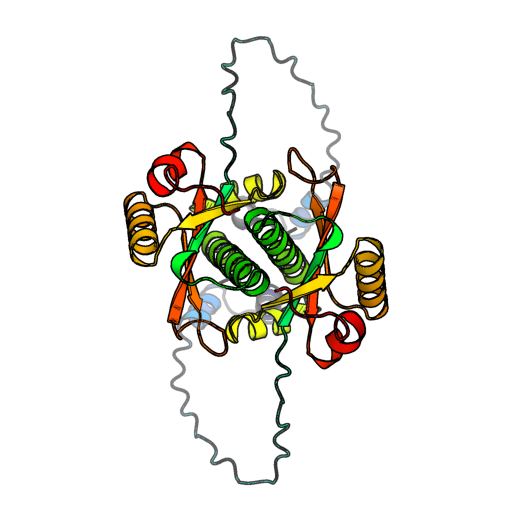 . GLU B 1 143 ? 15.055 -7.027 9.07 1 66 143 GLU B N 1
ATOM 2397 C CA . GLU B 1 143 ? 16.359 -6.391 9.125 1 66 143 GLU B CA 1
ATOM 2398 C C . GLU B 1 143 ? 16.391 -5.27 10.164 1 66 143 GLU B C 1
ATOM 2400 O O . GLU B 1 143 ? 17.469 -4.77 10.516 1 66 143 GLU B O 1
ATOM 2405 N N . VAL B 1 144 ? 15.18 -4.867 10.773 1 71.56 144 VAL B N 1
ATOM 2406 C CA . VAL B 1 144 ? 15.156 -3.779 11.742 1 71.56 144 VAL B CA 1
ATOM 2407 C C . VAL B 1 144 ? 14.727 -4.312 13.109 1 71.56 144 VAL B C 1
ATOM 2409 O O . VAL B 1 144 ? 14.188 -5.414 13.211 1 71.56 144 VAL B O 1
ATOM 2412 N N . GLU B 1 145 ? 15.148 -3.445 14.164 1 78.44 145 GLU B N 1
ATOM 2413 C CA . GLU B 1 145 ? 14.758 -3.824 15.516 1 78.44 145 GLU B CA 1
ATOM 2414 C C . GLU B 1 145 ? 13.242 -4.012 15.617 1 78.44 145 GLU B C 1
ATOM 2416 O O . GLU B 1 145 ? 12.477 -3.242 15.031 1 78.44 145 GLU B O 1
ATOM 2421 N N . PRO B 1 146 ? 12.898 -5.008 16.297 1 74.69 146 PRO B N 1
ATOM 2422 C CA . PRO B 1 146 ? 11.461 -5.211 16.5 1 74.69 146 PRO B CA 1
ATOM 2423 C C . PRO B 1 146 ? 10.758 -3.977 17.062 1 74.69 146 PRO B C 1
ATOM 2425 O O . PRO B 1 146 ? 11.336 -3.262 17.891 1 74.69 146 PRO B O 1
ATOM 2428 N N . ASN B 1 147 ? 9.578 -3.709 16.516 1 78.75 147 ASN B N 1
ATOM 2429 C CA . ASN B 1 147 ? 8.695 -2.631 16.938 1 78.75 147 ASN B CA 1
ATOM 2430 C C . ASN B 1 147 ? 9.234 -1.265 16.531 1 78.75 147 ASN B C 1
ATOM 2432 O O . ASN B 1 147 ? 8.922 -0.252 17.156 1 78.75 147 ASN B O 1
ATOM 2436 N N . SER B 1 148 ? 10.109 -1.28 15.555 1 90.88 148 SER B N 1
ATOM 2437 C CA . SER B 1 148 ? 10.617 -0.023 15.016 1 90.88 148 SER B CA 1
ATOM 2438 C C . SER B 1 148 ? 9.531 0.721 14.242 1 90.88 148 SER B C 1
ATOM 2440 O O . SER B 1 148 ? 8.742 0.106 13.516 1 90.88 148 SER B O 1
ATOM 2442 N N . PHE B 1 149 ? 9.43 1.994 14.555 1 96.19 149 PHE B N 1
ATOM 2443 C CA . PHE B 1 149 ? 8.539 2.881 13.812 1 96.19 149 PHE B CA 1
ATOM 2444 C C . PHE B 1 149 ? 9.039 3.086 12.391 1 96.19 149 PHE B C 1
ATOM 2446 O O . PHE B 1 149 ? 9.969 3.865 12.156 1 96.19 149 PHE B O 1
ATOM 2453 N N . THR B 1 150 ? 8.391 2.451 11.406 1 97.31 150 THR B N 1
ATOM 2454 C CA . THR B 1 150 ? 9 2.328 10.086 1 97.31 150 THR B CA 1
ATOM 2455 C C . THR B 1 150 ? 8.336 3.277 9.094 1 97.31 150 THR B C 1
ATOM 2457 O O . THR B 1 150 ? 8.984 3.781 8.172 1 97.31 150 THR B O 1
ATOM 2460 N N . ALA B 1 151 ? 7.062 3.463 9.242 1 98.31 151 ALA B N 1
ATOM 2461 C CA . ALA B 1 151 ? 6.336 4.246 8.242 1 98.31 151 ALA B CA 1
ATOM 2462 C C . ALA B 1 151 ? 5.117 4.926 8.859 1 98.31 151 ALA B C 1
ATOM 2464 O O . ALA B 1 151 ? 4.633 4.508 9.914 1 98.31 151 ALA B O 1
ATOM 2465 N N . LEU B 1 152 ? 4.652 5.934 8.211 1 98.56 152 LEU B N 1
ATOM 2466 C CA . LEU B 1 152 ? 3.502 6.754 8.578 1 98.56 152 LEU B CA 1
ATOM 2467 C C . LEU B 1 152 ? 2.76 7.234 7.336 1 98.56 152 LEU B C 1
ATOM 2469 O O . LEU B 1 152 ? 3.385 7.633 6.352 1 98.56 152 LEU B O 1
ATOM 2473 N N . ALA B 1 153 ? 1.421 7.121 7.355 1 98.81 153 ALA B N 1
ATOM 2474 C CA . ALA B 1 153 ? 0.641 7.637 6.234 1 98.81 153 ALA B CA 1
ATOM 2475 C C . ALA B 1 153 ? -0.327 8.727 6.695 1 98.81 153 ALA B C 1
ATOM 2477 O O . ALA B 1 153 ? -0.885 8.641 7.789 1 98.81 153 ALA B O 1
ATOM 2478 N N . PHE B 1 154 ? -0.549 9.711 5.82 1 98.75 154 PHE B N 1
ATOM 2479 C CA . PHE B 1 154 ? -1.512 10.789 6.012 1 98.75 154 PHE B CA 1
ATOM 2480 C C . PHE B 1 154 ? -2.434 10.914 4.805 1 98.75 154 PHE B C 1
ATOM 2482 O O . PHE B 1 154 ? -2.078 10.5 3.699 1 98.75 154 PHE B O 1
ATOM 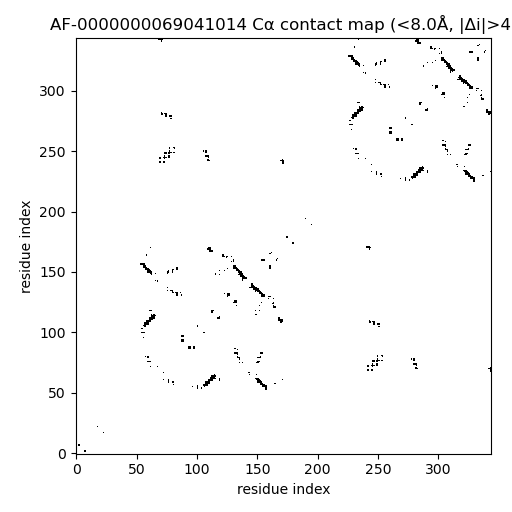2489 N N . PHE B 1 155 ? -3.562 11.492 5.062 1 98.62 155 PHE B N 1
ATOM 2490 C CA . PHE B 1 155 ? -4.516 11.758 3.996 1 98.62 155 PHE B CA 1
ATOM 2491 C C . PHE B 1 155 ? -5.09 13.164 4.125 1 98.62 155 PHE B C 1
ATOM 2493 O O . PHE B 1 155 ? -5.465 13.594 5.219 1 98.62 155 PHE B O 1
ATOM 2500 N N . GLY B 1 156 ? -5.094 13.844 2.967 1 97.69 156 GLY B N 1
ATOM 2501 C CA . GLY B 1 156 ? -5.684 15.172 2.967 1 97.69 156 GLY B CA 1
ATOM 2502 C C . GLY B 1 156 ? -5.336 15.977 1.729 1 97.69 156 GLY B C 1
ATOM 2503 O O . GLY B 1 156 ? -4.684 15.469 0.814 1 97.69 156 GLY B O 1
ATOM 2504 N N . SER B 1 157 ? -5.816 17.188 1.666 1 96.5 157 SER B N 1
ATOM 2505 C CA . SER B 1 157 ? -5.5 18.125 0.596 1 96.5 157 SER B CA 1
ATOM 2506 C C . SER B 1 157 ? -4.098 18.703 0.763 1 96.5 157 SER B C 1
ATOM 2508 O O . SER B 1 157 ? -3.469 18.531 1.81 1 96.5 157 SER B O 1
ATOM 2510 N N . ASP B 1 158 ? -3.643 19.359 -0.295 1 95.38 158 ASP B N 1
ATOM 2511 C CA . ASP B 1 158 ? -2.344 20.016 -0.221 1 95.38 158 ASP B CA 1
ATOM 2512 C C . ASP B 1 158 ? -2.297 21.016 0.943 1 95.38 158 ASP B C 1
ATOM 2514 O O . ASP B 1 158 ? -1.298 21.078 1.66 1 95.38 158 ASP B O 1
ATOM 2518 N N . GLN B 1 159 ? -3.336 21.734 1.113 1 95.31 159 GLN B N 1
ATOM 2519 C CA . GLN B 1 159 ? -3.396 22.734 2.164 1 95.31 159 GLN B CA 1
ATOM 2520 C C . GLN B 1 159 ? -3.307 22.094 3.547 1 95.31 159 GLN B C 1
ATOM 2522 O O . GLN B 1 159 ? -2.627 22.625 4.434 1 95.31 159 GLN B O 1
ATOM 2527 N N . GLU B 1 160 ? -3.99 21 3.75 1 96.12 160 GLU B N 1
ATOM 2528 C CA . GLU B 1 160 ? -4.012 20.312 5.035 1 96.12 160 GLU B CA 1
ATOM 2529 C C . GLU B 1 160 ? -2.666 19.641 5.332 1 96.12 160 GLU B C 1
ATOM 2531 O O . GLU B 1 160 ? -2.244 19.578 6.488 1 96.12 160 GLU B O 1
ATOM 2536 N N . LEU B 1 161 ? -2 19.219 4.27 1 97.81 161 LEU B N 1
ATOM 2537 C CA . LEU B 1 161 ? -0.821 18.375 4.453 1 97.81 161 LEU B CA 1
ATOM 2538 C C . LEU B 1 161 ? 0.448 19.219 4.484 1 97.81 161 LEU B C 1
ATOM 2540 O O . LEU B 1 161 ? 1.476 18.781 5.008 1 97.81 161 LEU B O 1
ATOM 2544 N N . LYS B 1 162 ? 0.417 20.359 3.986 1 96.81 162 LYS B N 1
ATOM 2545 C CA . LYS B 1 162 ? 1.6 21.203 3.865 1 96.81 162 LYS B CA 1
ATOM 2546 C C . LYS B 1 162 ? 2.254 21.438 5.223 1 96.81 162 LYS B C 1
ATOM 2548 O O . LYS B 1 162 ? 3.459 21.234 5.379 1 96.81 162 LYS B O 1
ATOM 2553 N N . PRO B 1 163 ? 1.522 21.797 6.227 1 97.06 163 PRO B N 1
ATOM 2554 C CA . PRO B 1 163 ? 2.16 22.031 7.527 1 97.06 163 PRO B CA 1
ATOM 2555 C C . PRO B 1 163 ? 2.695 20.734 8.156 1 97.06 163 PRO B C 1
ATOM 2557 O O . PRO B 1 163 ? 3.49 20.797 9.094 1 97.06 163 PRO B O 1
ATOM 2560 N N . VAL B 1 164 ? 2.268 19.594 7.781 1 97.94 164 VAL B N 1
ATOM 2561 C CA . VAL B 1 164 ? 2.594 18.312 8.406 1 97.94 164 VAL B CA 1
ATOM 2562 C C . VAL B 1 164 ? 3.809 17.703 7.723 1 97.94 164 VAL B C 1
ATOM 2564 O O . VAL B 1 164 ? 4.793 17.344 8.383 1 97.94 164 VAL B O 1
ATOM 2567 N N . THR B 1 165 ? 3.754 17.688 6.363 1 97.75 165 THR B N 1
ATOM 2568 C CA . THR B 1 165 ? 4.77 16.938 5.637 1 97.75 165 THR B CA 1
ATOM 2569 C C . THR B 1 165 ? 5.508 17.844 4.652 1 97.75 165 THR B C 1
ATOM 2571 O O . THR B 1 165 ? 6.418 17.391 3.951 1 97.75 165 THR B O 1
ATOM 2574 N N . GLY B 1 166 ? 5.16 19.062 4.559 1 96.44 166 GLY B N 1
ATOM 2575 C CA . GLY B 1 166 ? 5.656 19.953 3.525 1 96.44 166 GLY B CA 1
ATOM 2576 C C . GLY B 1 166 ? 7.164 20.125 3.555 1 96.44 166 GLY B C 1
ATOM 2577 O O . GLY B 1 166 ? 7.781 20.422 2.529 1 96.44 166 GLY B O 1
ATOM 2578 N N . LYS B 1 167 ? 7.82 19.875 4.621 1 95.5 167 LYS B N 1
ATOM 2579 C CA . LYS B 1 167 ? 9.258 20.094 4.758 1 95.5 167 LYS B CA 1
ATOM 2580 C C . LYS B 1 167 ? 10.039 18.828 4.422 1 95.5 167 LYS B C 1
ATOM 2582 O O . LYS B 1 167 ? 11.273 18.859 4.344 1 95.5 167 LYS B O 1
ATOM 2587 N N . LEU B 1 168 ? 9.352 17.797 4.254 1 96.69 168 LEU B N 1
ATOM 2588 C CA . LEU B 1 168 ? 10.031 16.531 3.979 1 96.69 168 LEU B CA 1
ATOM 2589 C C . LEU B 1 168 ? 10.328 16.391 2.49 1 96.69 168 LEU B C 1
ATOM 2591 O O . LEU B 1 168 ? 9.586 16.922 1.651 1 96.69 168 LEU B O 1
ATOM 2595 N N . ARG B 1 169 ? 11.352 15.656 2.199 1 95 169 ARG B N 1
ATOM 2596 C CA . ARG B 1 169 ? 11.773 15.445 0.819 1 95 169 ARG B CA 1
ATOM 2597 C C . ARG B 1 169 ? 11.266 14.117 0.282 1 95 169 ARG B C 1
ATOM 2599 O O . ARG B 1 169 ? 11.062 13.172 1.045 1 95 169 ARG B O 1
ATOM 2606 N N . LEU B 1 170 ? 11.117 14.086 -1.031 1 93.56 170 LEU B N 1
ATOM 2607 C CA . LEU B 1 170 ? 10.75 12.836 -1.689 1 93.56 170 LEU B CA 1
ATOM 2608 C C . LEU B 1 170 ? 11.781 11.75 -1.399 1 93.56 170 LEU B C 1
ATOM 2610 O O . LEU B 1 170 ? 12.984 12.016 -1.37 1 93.56 170 LEU B O 1
ATOM 2614 N N . LEU B 1 171 ? 11.312 10.578 -1.214 1 92 171 LEU B N 1
ATOM 2615 C CA . LEU B 1 171 ? 12.234 9.461 -1.032 1 92 171 LEU B CA 1
ATOM 2616 C C . LEU B 1 171 ? 12.875 9.062 -2.357 1 92 171 LEU B C 1
ATOM 2618 O O . LEU B 1 171 ? 12.18 8.758 -3.324 1 92 171 LEU B O 1
ATOM 2622 N N . LYS B 1 172 ? 14.148 9.102 -2.453 1 85.25 172 LYS B N 1
ATOM 2623 C CA . LYS B 1 172 ? 14.898 8.844 -3.676 1 85.25 172 LYS B CA 1
ATOM 2624 C C . LYS B 1 172 ? 15.641 7.508 -3.59 1 85.25 172 LYS B C 1
ATOM 2626 O O . LYS B 1 172 ? 15.992 7.059 -2.498 1 85.25 172 LYS B O 1
#

Foldseek 3Di:
DDPDPVNVVVCVVPPPPPDPVVVVVCVPPPPPPPPPPPPPPDPPPPPPPPPVVQAKAKEKEFACQQVDDPVVLVVQSVVFVVQLVVVQVVDPVCVVVSVRNVVVPRHYFYFYDPHPVSVVVLVVQCVVLVWRKDWDFAQDDDPGDHRHGTMMMTMDGCVSCCRRCVPTGGDD/DDDDPVNVVVCVVPPDPPDPVVVVVCVPPPPPPPPPPVPPPDPDVPPPPPPVVQAKAKEKEFACQQVDDPVVLVVQSVVFVVQLVVVQVPDPVCVVVSVRCVVVPRHYFYFYDPHPVSVVVLVVQCVVLVWRKDWDFAQDDDPGDHRHGTMMMTMDGCVSCCVRCVPTGGDD

Nearest PDB structures (foldseek):
  1xty-assembly2_D  TM=9.368E-01  e=1.412E-10  Saccharolobus solfataricus P2
  2d3k-assembly1_B  TM=8.845E-01  e=1.609E-10  Pyrococcus horikoshii OT3
  2zv3-assembly3_F  TM=9.056E-01  e=5.937E-10  Methanocaldococcus jannaschii DSM 2661
  3erj-assembly1_A  TM=8.644E-01  e=1.801E-09  Archaeoglobus fulgidus
  1rlk-assembly1_A  TM=8.423E-01  e=1.657E-08  Thermoplasma acidophilum

Organism: Acyrthosiphon pisum (NCBI:txid7029)

InterPro domains:
  IPR002833 Peptidyl-tRNA hydrolase, PTH2 [PF01981] (57-171)
  IPR002833 Peptidyl-tRNA hydrolase, PTH2 [PTHR12649] (54-171)
  IPR023476 Peptidyl-tRNA hydrolase II domain superfamily [G3DSA:3.40.1490.10] (54-171)
  IPR023476 Peptidyl-tRNA hydrolase II domain superfamily [SSF102462] (57-171)

Sequence (344 aa):
MGFSKSLVIQIVDNAGDVPKNLIVEQLLTTSSEPSVNIPVVDDDGDKLWEDVTVANKMVIVINSGLNMSIGKTASQAAHAALGLYEVMKEREDLSYDLITWNEQGSRKIVVAAKNTNELIKVCSEGKIQKVPFFCVHDAGLTEVEPNSFTALAFFGSDQELKPVTGKLRLLKMGFSKSLVIQIVDNAGDVPKNLIVEQLLTTSSEPSVNIPVVDDDGDKLWEDVTVANKMVIVINSGLNMSIGKTASQAAHAALGLYEVMKEREDLSYDLITWNEQGSRKIVVAAKNTNELIKVCSEGKIQKVPFFCVHDAGLTEVEPNSFTALAFFGSDQELKPVTGKLRLLK

pLDDT: mean 75.12, std 28.85, range [23.45, 98.88]

Radius of gyration: 25.97 Å; Cα contacts (8 Å, |Δi|>4): 489; chains: 2; bounding box: 71×74×54 Å